Protein AF-A0A0B7JZW6-F1 (afdb_monomer_lite)

Foldseek 3Di:
DDDDLLRLLVVLLVVVVVPDDLVCSCVVSVNDSVSSVVVNVPPVPPPVPPPVPDAPDDPVVLVVLLVVQAVQVVVPPDHAALVNSLVVVCVVCVVVVHNDHHDPCNSVSSCVVQVQWDQDPVRGIDGDDPPDPDDPDDDPDDDDDDDDDDDDDDDPPDDDDDDPDPDDDDDDDDDDDDDDDDDDDDDDDDD

Organism: Bionectria ochroleuca (NCBI:txid29856)

Sequence (191 aa):
MVLSHEERIQTAVSNVQFGVSEDFASRRWNVPIAEIRAGLQDSTVRHRIPRKNRSRVPRQDESRFVGHILKEEETAKSPMTPMDLVDFVYCYLSLNGDTAPLEKDFVANFLHRNPEVELAEDGYLRVVTEASDEEEAGRQMECDSDDSEIPNSLVPFISQFPILVVEQESEDDGSDEADDLDVETEVIEPQ

pLDDT: mean 71.48, std 19.26, range [36.72, 94.81]

Radius of gyration: 32.84 Å; chains: 1; bounding box: 64×60×110 Å

Secondary structure (DSSP, 8-state):
-PPPHHHHHHHHHHHHHTT--HHHHHHHHT--HHHHHHHHH-SS-------TT--SS-HHHHHHHHHHHHHHHHT-S-PPPHHHHHHHHHHHHHHTT--PPPPTTHHHHHHHH-TTEEE-TTS-EEE----------------------------------------------------------------

Structure (mmCIF, N/CA/C/O backbone):
data_AF-A0A0B7JZW6-F1
#
_entry.id   AF-A0A0B7JZW6-F1
#
loop_
_atom_site.group_PDB
_atom_site.id
_atom_site.type_symbol
_atom_site.label_atom_id
_atom_site.label_alt_id
_atom_site.label_comp_id
_atom_site.label_asym_id
_atom_site.label_entity_id
_atom_site.label_seq_id
_atom_site.pdbx_PDB_ins_code
_atom_site.Cartn_x
_atom_site.Cartn_y
_atom_site.Cartn_z
_atom_site.occupancy
_atom_site.B_iso_or_equiv
_atom_site.auth_seq_id
_atom_site.auth_comp_id
_atom_site.auth_asym_id
_atom_site.auth_atom_id
_atom_site.pdbx_PDB_model_num
ATOM 1 N N . MET A 1 1 ? -28.790 -5.621 1.115 1.00 54.25 1 MET A N 1
ATOM 2 C CA . MET A 1 1 ? -27.389 -5.675 1.588 1.00 54.25 1 MET A CA 1
ATOM 3 C C . MET A 1 1 ? -27.409 -6.149 3.028 1.00 54.25 1 MET A C 1
ATOM 5 O O . MET A 1 1 ? -28.070 -5.512 3.837 1.00 54.25 1 MET A O 1
ATOM 9 N N . VAL A 1 2 ? -26.795 -7.292 3.331 1.00 75.81 2 VAL A N 1
ATOM 10 C CA . VAL A 1 2 ? -26.672 -7.784 4.713 1.00 75.81 2 VAL A CA 1
ATOM 11 C C . VAL A 1 2 ? -25.359 -7.232 5.252 1.00 75.81 2 VAL A C 1
ATOM 13 O O . VAL A 1 2 ? -24.314 -7.520 4.678 1.00 75.81 2 VAL A O 1
ATOM 16 N N . LEU A 1 3 ? -25.422 -6.400 6.294 1.00 78.69 3 LEU A N 1
ATOM 17 C CA . LEU A 1 3 ? -24.221 -5.910 6.972 1.00 78.69 3 LEU A CA 1
ATOM 18 C C . LEU A 1 3 ? -23.487 -7.085 7.623 1.00 78.69 3 LEU A C 1
ATOM 20 O O . LEU A 1 3 ? -24.118 -7.980 8.198 1.00 78.69 3 LEU A O 1
ATOM 24 N N . SER A 1 4 ? -22.160 -7.063 7.559 1.00 85.19 4 SER A N 1
ATOM 25 C CA . SER A 1 4 ? -21.320 -7.987 8.314 1.00 85.19 4 SER A CA 1
ATOM 26 C C . SER A 1 4 ? -21.538 -7.813 9.822 1.00 85.19 4 SER A C 1
ATOM 28 O O . SER A 1 4 ? -22.029 -6.786 10.295 1.00 85.19 4 SER A O 1
ATOM 30 N N . HIS A 1 5 ? -21.200 -8.841 10.599 1.00 83.44 5 HIS A N 1
ATOM 31 C CA . HIS A 1 5 ? -21.334 -8.802 12.058 1.00 83.44 5 HIS A CA 1
ATOM 32 C C . HIS A 1 5 ? -20.543 -7.637 12.679 1.00 83.44 5 HIS A C 1
ATOM 34 O O . HIS A 1 5 ? -21.076 -6.919 13.517 1.00 83.44 5 HIS A O 1
ATOM 40 N N . GLU A 1 6 ? -19.340 -7.379 12.167 1.00 82.19 6 GLU A N 1
ATOM 41 C CA . GLU A 1 6 ? -18.477 -6.268 12.575 1.00 82.19 6 GLU A CA 1
ATOM 42 C C . GLU A 1 6 ? -19.112 -4.893 12.295 1.00 82.19 6 GLU A C 1
ATOM 44 O O . GLU A 1 6 ? -19.203 -4.040 13.176 1.00 82.19 6 GLU A O 1
ATOM 49 N N . GLU A 1 7 ? -19.655 -4.687 11.090 1.00 84.75 7 GLU A N 1
ATOM 50 C CA . GLU A 1 7 ? -20.357 -3.441 10.743 1.00 84.75 7 GLU A CA 1
ATOM 51 C C . GLU A 1 7 ? -21.591 -3.213 11.626 1.00 84.75 7 GLU A C 1
ATOM 53 O O . GLU A 1 7 ? -21.924 -2.073 11.961 1.00 84.75 7 GLU A O 1
ATOM 58 N N . ARG A 1 8 ? -22.269 -4.291 12.034 1.00 88.69 8 ARG A N 1
ATOM 59 C CA . ARG A 1 8 ? -23.414 -4.224 12.951 1.00 88.69 8 ARG A CA 1
ATOM 60 C C . ARG A 1 8 ? -22.983 -3.794 14.350 1.00 88.69 8 ARG A C 1
ATOM 62 O O . ARG A 1 8 ? -23.675 -2.962 14.933 1.00 88.69 8 ARG A O 1
ATOM 69 N N . ILE A 1 9 ? -21.852 -4.292 14.856 1.00 87.12 9 ILE A N 1
ATOM 70 C CA . ILE A 1 9 ? -21.281 -3.873 16.147 1.00 87.12 9 ILE A CA 1
ATOM 71 C C . ILE A 1 9 ? -20.938 -2.382 16.104 1.00 87.12 9 ILE A C 1
ATOM 73 O O . ILE A 1 9 ? -21.414 -1.620 16.942 1.00 87.12 9 ILE A O 1
ATOM 77 N N . GLN A 1 10 ? -20.212 -1.928 15.081 1.00 85.81 10 GLN A N 1
ATOM 78 C CA . GLN A 1 10 ? -19.814 -0.520 14.951 1.00 85.81 10 GLN A CA 1
ATOM 79 C C . GLN A 1 10 ? -21.007 0.425 14.831 1.00 85.81 10 GLN A C 1
ATOM 81 O O . GLN A 1 10 ? -21.058 1.469 15.481 1.00 85.81 10 GLN A O 1
ATOM 86 N N . THR A 1 11 ? -21.999 0.046 14.024 1.00 89.12 11 THR A N 1
ATOM 87 C CA . THR A 1 11 ? -23.214 0.847 13.863 1.00 89.12 11 THR A CA 1
ATOM 88 C C . THR A 1 11 ? -24.022 0.876 15.165 1.00 89.12 11 THR A C 1
ATOM 90 O O . THR A 1 11 ? -24.587 1.911 15.520 1.00 89.12 11 THR A O 1
ATOM 93 N N . ALA A 1 12 ? -24.065 -0.228 15.918 1.00 90.50 12 ALA A N 1
ATOM 94 C CA . ALA A 1 12 ? -24.710 -0.275 17.227 1.00 90.50 12 ALA A CA 1
ATOM 95 C C . ALA A 1 12 ? -24.001 0.626 18.250 1.00 90.50 12 ALA A C 1
ATOM 97 O O . ALA A 1 12 ? -24.665 1.441 18.887 1.00 90.50 12 ALA A O 1
ATOM 98 N N . VAL A 1 13 ? -22.671 0.543 18.352 1.00 89.81 13 VAL A N 1
ATOM 99 C CA . VAL A 1 13 ? -21.847 1.385 19.237 1.00 89.81 13 VAL A CA 1
ATOM 100 C C . VAL A 1 13 ? -22.015 2.866 18.897 1.00 89.81 13 VAL A C 1
ATOM 102 O O . VAL A 1 13 ? -22.271 3.676 19.785 1.00 89.81 13 VAL A O 1
ATOM 105 N N . SER A 1 14 ? -21.960 3.217 17.611 1.00 88.56 14 SER A N 1
ATOM 106 C CA . SER A 1 14 ? -22.142 4.595 17.149 1.00 88.56 14 SER A CA 1
ATOM 107 C C . SER A 1 14 ? -23.519 5.153 17.527 1.00 88.56 14 SER A C 1
ATOM 109 O O . SER A 1 14 ? -23.610 6.262 18.044 1.00 88.56 14 SER A O 1
ATOM 111 N N . ASN A 1 15 ? -24.592 4.373 17.364 1.00 91.88 15 ASN A N 1
ATOM 112 C CA . ASN A 1 15 ? -25.927 4.798 17.794 1.00 91.88 15 ASN A CA 1
ATOM 113 C C . ASN A 1 15 ? -25.993 5.068 19.302 1.00 91.88 15 ASN A C 1
ATOM 115 O O . ASN A 1 15 ? -26.611 6.048 19.715 1.00 91.88 15 ASN A O 1
ATOM 119 N N . VAL A 1 16 ? -25.342 4.235 20.120 1.00 92.00 16 VAL A N 1
ATOM 120 C CA . VAL A 1 16 ? -25.299 4.451 21.573 1.00 92.00 16 VAL A CA 1
ATOM 121 C C . VAL A 1 16 ? -24.523 5.720 21.930 1.00 92.00 16 VAL A C 1
ATOM 123 O O . VAL A 1 16 ? -24.976 6.488 22.776 1.00 92.00 16 VAL A O 1
ATOM 126 N N . GLN A 1 17 ? -23.426 6.016 21.226 1.00 86.88 17 GLN A N 1
ATOM 127 C CA . GLN A 1 17 ? -22.703 7.288 21.374 1.00 86.88 17 GLN A CA 1
ATOM 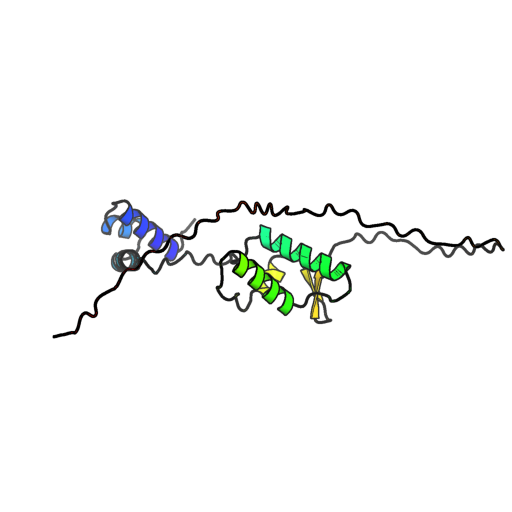128 C C . GLN A 1 17 ? -23.570 8.509 21.016 1.00 86.88 17 GLN A C 1
ATOM 130 O O . GLN A 1 17 ? -23.440 9.554 21.648 1.00 86.88 17 GLN A O 1
ATOM 135 N N . PHE A 1 18 ? -24.492 8.374 20.056 1.00 89.50 18 PHE A N 1
ATOM 136 C CA . PHE A 1 18 ? -25.470 9.410 19.695 1.00 89.50 18 PHE A CA 1
ATOM 137 C C . PHE A 1 18 ? -26.711 9.455 20.610 1.00 89.50 18 PHE A C 1
ATOM 139 O O . PHE A 1 18 ? -27.665 10.174 20.314 1.00 89.50 18 PHE A O 1
ATOM 146 N N . GLY A 1 19 ? -26.714 8.719 21.727 1.00 89.81 19 GLY A N 1
ATOM 147 C CA . GLY A 1 19 ? -27.768 8.781 22.746 1.00 89.81 19 GLY A CA 1
ATOM 148 C C . GLY A 1 19 ? -28.894 7.756 22.586 1.00 89.81 19 GLY A C 1
ATOM 149 O O . GLY A 1 19 ? -29.913 7.853 23.269 1.00 89.81 19 GLY A O 1
ATOM 150 N N . VAL A 1 20 ? -28.737 6.761 21.710 1.00 93.75 20 VAL A N 1
ATOM 151 C CA . VAL A 1 20 ? -29.654 5.613 21.634 1.00 93.75 20 VAL A CA 1
ATOM 152 C C . VAL A 1 20 ? -29.379 4.650 22.796 1.00 93.75 20 VAL A C 1
AT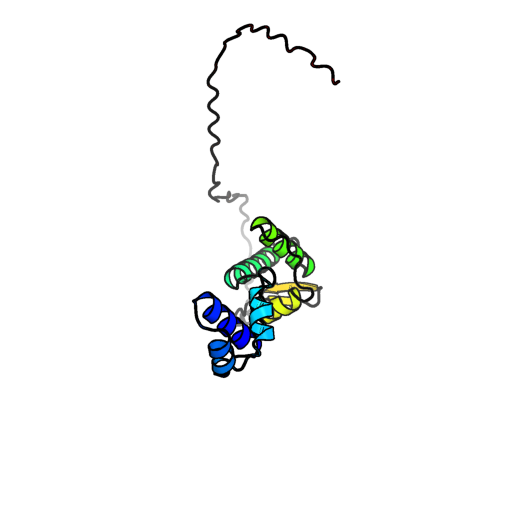OM 154 O O . VAL A 1 20 ? -28.235 4.451 23.192 1.00 93.75 20 VAL A O 1
ATOM 157 N N . SER A 1 21 ? -30.411 4.013 23.357 1.00 94.81 21 SER A N 1
ATOM 158 C CA . SER A 1 21 ? -30.206 3.041 24.439 1.00 94.81 21 SER A CA 1
ATOM 159 C C . SER A 1 21 ? -29.519 1.759 23.947 1.00 94.81 21 SER A C 1
ATOM 161 O O . SER A 1 21 ? -29.773 1.283 22.837 1.00 94.81 21 SER A O 1
ATOM 163 N N . GLU A 1 22 ? -28.684 1.158 24.800 1.00 93.44 22 GLU A N 1
ATOM 164 C CA . GLU A 1 22 ? -27.978 -0.099 24.500 1.00 93.44 22 GLU A CA 1
ATOM 165 C C . GLU A 1 22 ? -28.941 -1.238 24.128 1.00 93.44 22 GLU A C 1
ATOM 167 O O . GLU A 1 22 ? -28.680 -1.985 23.189 1.00 93.44 22 GLU A O 1
ATOM 172 N N . ASP A 1 23 ? -30.079 -1.349 24.823 1.00 94.56 23 ASP A N 1
ATOM 173 C CA . ASP A 1 23 ? -31.100 -2.373 24.555 1.00 94.56 23 ASP A CA 1
ATOM 174 C C . ASP A 1 23 ? -31.755 -2.174 23.179 1.00 94.56 23 ASP A C 1
ATOM 176 O O . ASP A 1 23 ? -31.950 -3.133 22.428 1.00 94.56 23 ASP A O 1
ATOM 180 N N . PHE A 1 24 ? -32.024 -0.923 22.788 1.00 94.62 24 PHE A N 1
ATOM 181 C CA . PHE A 1 24 ? -32.563 -0.635 21.462 1.00 94.62 24 PHE A CA 1
ATOM 182 C C . PHE A 1 24 ? -31.534 -0.925 20.366 1.00 94.62 24 PHE A C 1
ATOM 184 O O . PHE A 1 24 ? -31.864 -1.575 19.373 1.00 94.62 24 PHE A O 1
ATOM 191 N N . ALA A 1 25 ? -30.284 -0.494 20.549 1.00 92.44 25 ALA A N 1
ATOM 192 C CA . ALA A 1 25 ? -29.203 -0.765 19.605 1.00 92.44 25 ALA A CA 1
ATOM 193 C C . ALA A 1 25 ? -28.948 -2.276 19.459 1.00 92.44 25 ALA A C 1
ATOM 195 O O . ALA A 1 25 ? -28.833 -2.775 18.337 1.00 92.44 25 ALA A O 1
ATOM 196 N N . SER A 1 26 ? -28.961 -3.014 20.572 1.00 94.31 26 SER A N 1
ATOM 197 C CA . SER A 1 26 ? -28.810 -4.469 20.605 1.00 94.31 26 SER A CA 1
ATOM 198 C C . SER A 1 26 ? -29.884 -5.175 19.787 1.00 94.31 26 SER A C 1
ATOM 200 O O . SER A 1 26 ? -29.560 -5.993 18.930 1.00 94.31 26 SER A O 1
ATOM 202 N N . ARG A 1 27 ? -31.160 -4.814 19.964 1.00 94.44 27 ARG A N 1
ATOM 203 C CA . ARG A 1 27 ? -32.270 -5.415 19.206 1.00 94.44 27 ARG A CA 1
ATOM 204 C C . ARG A 1 27 ? -32.269 -4.999 17.742 1.00 94.44 27 ARG A C 1
ATOM 206 O O . ARG A 1 27 ? -32.521 -5.825 16.869 1.00 94.44 27 ARG A O 1
ATOM 213 N N . ARG A 1 28 ? -31.981 -3.725 17.461 1.00 93.81 28 ARG A N 1
ATOM 214 C CA . ARG A 1 28 ? -31.996 -3.166 16.103 1.00 93.81 28 ARG A CA 1
ATOM 215 C C . ARG A 1 28 ? -30.932 -3.801 15.216 1.00 93.81 28 ARG A C 1
ATOM 217 O O . ARG A 1 28 ? -31.210 -4.094 14.056 1.00 93.81 28 ARG A O 1
ATOM 224 N N . TRP A 1 29 ? -29.739 -4.008 15.767 1.00 91.44 29 TRP A N 1
ATOM 225 C CA . TRP A 1 29 ? -28.596 -4.555 15.043 1.00 91.44 29 TRP A CA 1
ATOM 226 C C . TRP A 1 29 ? -28.337 -6.025 15.362 1.00 91.44 29 TRP A C 1
ATOM 228 O O . TRP A 1 29 ? -27.442 -6.608 14.761 1.00 91.44 29 TRP A O 1
ATOM 238 N N . ASN A 1 30 ? -29.127 -6.646 16.246 1.00 93.12 30 ASN A N 1
ATOM 239 C CA . ASN A 1 30 ? -28.979 -8.024 16.728 1.00 93.12 30 ASN A CA 1
ATOM 240 C C . ASN A 1 30 ? -27.523 -8.323 17.158 1.00 93.12 30 ASN A C 1
ATOM 242 O O . ASN A 1 30 ? -26.865 -9.225 16.642 1.00 93.12 30 ASN A O 1
ATOM 246 N N . VAL A 1 31 ? -27.013 -7.470 18.048 1.00 90.50 31 VAL A N 1
ATOM 247 C CA . VAL A 1 31 ? -25.667 -7.531 18.641 1.00 90.50 31 VAL A CA 1
ATOM 248 C C . VAL A 1 31 ? -25.825 -7.627 20.162 1.00 90.50 31 VAL A C 1
ATOM 250 O O . VAL A 1 31 ? -26.592 -6.838 20.720 1.00 90.50 31 VAL A O 1
ATOM 253 N N . PRO A 1 32 ? -25.150 -8.552 20.863 1.00 92.62 32 PRO A N 1
ATOM 254 C CA . PRO A 1 32 ? -25.188 -8.626 22.321 1.00 92.62 32 PRO A CA 1
ATOM 255 C C . PRO A 1 32 ? -24.768 -7.313 22.996 1.00 92.62 32 PRO A C 1
ATOM 257 O O . PRO A 1 32 ? -23.784 -6.687 22.614 1.00 92.62 32 PRO A O 1
ATOM 260 N N . ILE A 1 33 ? -25.469 -6.926 24.066 1.00 91.69 33 ILE A N 1
ATOM 261 C CA . ILE A 1 33 ? -25.152 -5.711 24.845 1.00 91.69 33 ILE A CA 1
ATOM 262 C C . ILE A 1 33 ? -23.701 -5.732 25.357 1.00 91.69 33 ILE A C 1
ATOM 264 O O . ILE A 1 33 ? -23.051 -4.691 25.407 1.00 91.69 33 ILE A O 1
ATOM 268 N N . ALA A 1 34 ? -23.174 -6.912 25.699 1.00 88.38 34 ALA A N 1
ATOM 269 C CA . ALA A 1 34 ? -21.787 -7.074 26.131 1.00 88.38 34 ALA A CA 1
ATOM 270 C C . ALA A 1 34 ? -20.775 -6.627 25.060 1.00 88.38 34 ALA A C 1
ATOM 272 O O . ALA A 1 34 ? -19.807 -5.954 25.397 1.00 88.38 34 ALA A O 1
ATOM 273 N N . GLU A 1 35 ? -21.025 -6.931 23.782 1.00 86.44 35 GLU A N 1
ATOM 274 C CA . GLU A 1 35 ? -20.164 -6.523 22.660 1.00 86.44 35 GLU A CA 1
ATOM 275 C C . GLU A 1 35 ? -20.254 -5.016 22.399 1.00 86.44 35 GLU A C 1
ATOM 277 O O . GLU A 1 35 ? -19.244 -4.366 22.144 1.00 86.44 35 GLU A O 1
ATOM 282 N N . ILE A 1 36 ? -21.450 -4.434 22.538 1.00 88.44 36 ILE A N 1
ATOM 283 C CA . ILE A 1 36 ? -21.645 -2.981 22.430 1.00 88.44 36 ILE A CA 1
ATOM 284 C C . ILE A 1 36 ? -20.872 -2.260 23.543 1.00 88.44 36 ILE A C 1
ATOM 286 O O . ILE A 1 36 ? -20.190 -1.272 23.283 1.00 88.44 36 ILE A O 1
ATOM 290 N N . ARG A 1 37 ? -20.937 -2.764 24.781 1.00 89.19 37 ARG A N 1
ATOM 291 C CA . ARG A 1 37 ? -20.194 -2.201 25.919 1.00 89.19 37 ARG A CA 1
ATOM 292 C C . ARG A 1 37 ? -18.689 -2.362 25.774 1.00 89.19 37 ARG A C 1
ATOM 294 O O . ARG A 1 37 ? -17.973 -1.409 26.062 1.00 89.19 37 ARG A O 1
ATOM 301 N N . ALA A 1 38 ? -18.223 -3.518 25.303 1.00 83.81 38 ALA A N 1
ATOM 302 C CA . ALA A 1 38 ? -16.812 -3.730 24.992 1.00 83.81 38 ALA A CA 1
ATOM 303 C C . ALA A 1 38 ? -16.325 -2.694 23.964 1.00 83.81 38 ALA A C 1
ATOM 305 O O . ALA A 1 38 ? -15.343 -2.002 24.212 1.00 83.81 38 ALA A O 1
ATOM 306 N N . GLY A 1 39 ? -17.090 -2.471 22.889 1.00 79.69 39 GLY A N 1
ATOM 307 C CA . GLY A 1 39 ? -16.772 -1.458 21.877 1.00 79.69 39 GLY A CA 1
ATOM 308 C C . GLY A 1 39 ? -16.859 0.000 22.355 1.00 79.69 39 GLY A C 1
ATOM 309 O O . GLY A 1 39 ? -16.247 0.874 21.748 1.00 79.69 39 GLY A O 1
ATOM 310 N N . LEU A 1 40 ? -17.598 0.291 23.432 1.00 83.50 40 LEU A N 1
ATOM 311 C CA . LEU A 1 40 ? -17.616 1.617 24.070 1.00 83.50 40 LEU A CA 1
ATOM 312 C C . LEU A 1 40 ? -16.418 1.834 25.005 1.00 83.50 40 LEU A C 1
ATOM 314 O O . LEU A 1 40 ? -15.951 2.964 25.141 1.00 83.50 40 LEU A O 1
ATOM 318 N N . GLN A 1 41 ? -15.953 0.773 25.669 1.00 81.12 41 GLN A N 1
ATOM 319 C CA . GLN A 1 41 ? -14.827 0.812 26.607 1.00 81.12 41 GLN A CA 1
ATOM 320 C C . GLN A 1 41 ? -13.480 0.835 25.879 1.00 81.12 41 GLN A C 1
ATOM 322 O O . GLN A 1 41 ? -12.577 1.575 26.277 1.00 81.12 41 GLN A O 1
ATOM 327 N N . ASP A 1 42 ? -13.370 0.103 24.772 1.00 66.81 42 ASP A N 1
ATOM 328 C CA . ASP A 1 42 ? -12.191 0.096 23.915 1.00 66.81 42 ASP A CA 1
ATOM 329 C C . ASP A 1 42 ? -12.157 1.334 23.002 1.00 66.81 42 ASP A C 1
ATOM 331 O O . ASP A 1 42 ? -12.310 1.267 21.784 1.00 66.81 42 ASP A O 1
ATOM 335 N N . SER A 1 43 ? -11.892 2.506 23.585 1.00 52.81 43 SER A N 1
ATOM 336 C CA . SER A 1 43 ? -11.626 3.736 22.814 1.00 52.81 43 SER A CA 1
ATOM 337 C C . SER A 1 43 ? -10.375 3.632 21.919 1.00 52.81 43 SER A C 1
ATOM 339 O O . SER A 1 43 ? -10.215 4.401 20.966 1.00 52.81 43 SER A O 1
ATOM 341 N N . THR A 1 44 ? -9.505 2.656 22.194 1.00 50.38 44 THR A N 1
ATOM 342 C CA . THR A 1 44 ? -8.263 2.342 21.472 1.00 50.38 44 THR A CA 1
ATOM 343 C C . THR A 1 44 ? -8.424 1.242 20.430 1.00 50.38 44 THR A C 1
ATOM 345 O O . THR A 1 44 ? -7.713 1.261 19.423 1.00 50.38 44 THR A O 1
ATOM 348 N N . VAL A 1 45 ? -9.390 0.336 20.588 1.00 47.75 45 VAL A N 1
ATOM 349 C CA . VAL A 1 45 ? -9.757 -0.617 19.540 1.00 47.75 45 VAL A CA 1
ATOM 350 C C . VAL A 1 45 ? -10.919 -0.011 18.775 1.00 47.75 45 VAL A C 1
ATOM 352 O O . VAL A 1 45 ? -12.054 -0.478 18.788 1.00 47.75 45 VAL A O 1
ATOM 355 N N . ARG A 1 46 ? -10.597 1.014 17.973 1.00 51.88 46 ARG A N 1
ATOM 356 C CA . ARG A 1 46 ? -11.244 1.078 16.666 1.00 51.88 46 ARG A CA 1
ATOM 357 C C . ARG A 1 46 ? -10.950 -0.286 16.057 1.00 51.88 46 ARG A C 1
ATOM 359 O O . ARG A 1 46 ? -9.875 -0.475 15.487 1.00 51.88 46 ARG A O 1
ATOM 366 N N . HIS A 1 47 ? -11.886 -1.227 16.160 1.00 49.19 47 HIS A N 1
ATOM 367 C CA . HIS A 1 47 ? -12.050 -2.252 15.152 1.00 49.19 47 HIS A CA 1
ATOM 368 C C . HIS A 1 47 ? -12.358 -1.451 13.895 1.00 49.19 47 HIS A C 1
ATOM 370 O O . HIS A 1 47 ? -13.491 -1.185 13.524 1.00 49.19 47 HIS A O 1
ATOM 376 N N . ARG A 1 48 ? -11.300 -0.878 13.316 1.00 48.00 48 ARG A N 1
ATOM 377 C CA . ARG A 1 48 ? -11.260 -0.312 11.989 1.00 48.00 48 ARG A CA 1
ATOM 378 C C . ARG A 1 48 ? -11.888 -1.446 11.220 1.00 48.00 48 ARG A C 1
ATOM 380 O O . ARG A 1 48 ? -11.317 -2.538 11.274 1.00 48.00 48 ARG A O 1
ATOM 387 N N . ILE A 1 49 ? -13.065 -1.217 10.617 1.00 46.84 49 ILE A N 1
ATOM 388 C CA . ILE A 1 49 ? -13.607 -2.075 9.558 1.00 46.84 49 ILE A CA 1
ATOM 389 C C . ILE A 1 49 ? -12.369 -2.658 8.910 1.00 46.84 49 ILE A C 1
ATOM 391 O O . ILE A 1 49 ? -11.569 -1.835 8.432 1.00 46.84 49 ILE A O 1
ATOM 395 N N . PRO A 1 50 ? -12.083 -3.970 9.029 1.00 44.78 50 PRO A N 1
ATOM 396 C CA . PRO A 1 50 ? -10.971 -4.512 8.298 1.00 44.78 50 PRO A CA 1
ATOM 397 C C . PRO A 1 50 ? -11.380 -4.166 6.886 1.00 44.78 50 PRO A C 1
ATOM 399 O O . PRO A 1 50 ? -12.360 -4.700 6.363 1.00 44.78 50 PRO A O 1
ATOM 402 N N . ARG A 1 51 ? -10.738 -3.130 6.337 1.00 44.22 51 ARG A N 1
ATOM 403 C CA . ARG A 1 51 ? -10.920 -2.679 4.976 1.00 44.22 51 ARG A CA 1
ATOM 404 C C . ARG A 1 51 ? -10.228 -3.786 4.218 1.00 44.22 51 ARG A C 1
ATOM 406 O O . ARG A 1 51 ? -9.111 -3.602 3.756 1.00 44.22 51 ARG A O 1
ATOM 413 N N . LYS A 1 52 ? -10.845 -4.972 4.226 1.00 41.44 52 LYS A N 1
ATOM 414 C CA . LYS A 1 52 ? -10.449 -6.125 3.458 1.00 41.44 52 LYS A CA 1
ATOM 415 C C . LYS A 1 52 ? -10.390 -5.529 2.066 1.00 41.44 52 LYS A C 1
ATOM 417 O O . LYS A 1 52 ? -11.414 -5.105 1.533 1.00 41.44 52 LYS A O 1
ATOM 422 N N . ASN A 1 53 ? -9.167 -5.344 1.583 1.00 47.16 53 ASN A N 1
ATOM 423 C CA . ASN A 1 53 ? -8.839 -4.850 0.2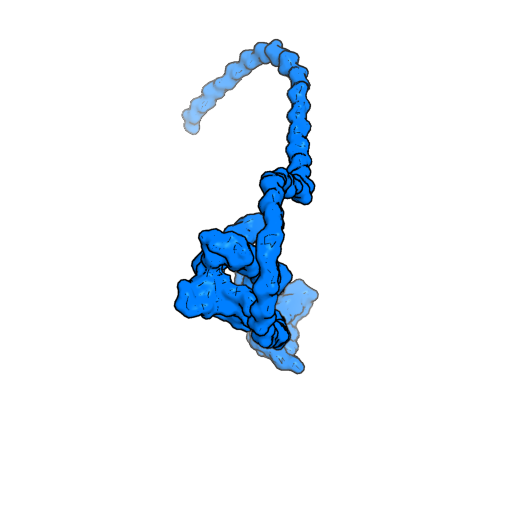54 1.00 47.16 53 ASN A CA 1
ATOM 424 C C . ASN A 1 53 ? -8.739 -3.321 0.064 1.00 47.16 53 ASN A C 1
ATOM 426 O O . ASN A 1 53 ? -8.796 -2.872 -1.078 1.00 47.16 53 ASN A O 1
ATOM 430 N N . ARG A 1 54 ? -8.543 -2.492 1.103 1.00 53.88 54 ARG A N 1
ATOM 431 C CA . ARG A 1 54 ? -7.932 -1.165 0.865 1.00 53.88 54 ARG A CA 1
ATOM 432 C C . ARG A 1 54 ? -6.465 -1.240 1.246 1.00 53.88 54 ARG A C 1
ATOM 434 O O . ARG A 1 54 ? -6.147 -1.155 2.427 1.00 53.88 54 ARG A O 1
ATOM 441 N N . SER A 1 55 ? -5.622 -1.401 0.226 1.00 63.34 55 SER A N 1
ATOM 442 C CA . SER A 1 55 ? -4.188 -1.119 0.305 1.00 63.34 55 SER A CA 1
ATOM 443 C C . SER A 1 55 ? -3.965 0.138 1.144 1.00 63.34 55 SER A C 1
ATOM 445 O O . SER A 1 55 ? -4.709 1.117 1.012 1.00 63.34 55 SER A O 1
ATOM 447 N N . ARG A 1 56 ? -2.969 0.101 2.034 1.00 71.62 56 ARG A N 1
ATOM 448 C CA . ARG A 1 56 ? -2.538 1.276 2.805 1.00 71.62 56 ARG A CA 1
ATOM 449 C C . ARG A 1 56 ? -2.161 2.436 1.879 1.00 71.62 56 ARG A C 1
ATOM 451 O O . ARG A 1 56 ? -2.346 3.591 2.248 1.00 71.62 56 ARG A O 1
ATOM 458 N N . VAL A 1 57 ? -1.713 2.103 0.671 1.00 75.50 57 VAL A N 1
ATOM 459 C CA . VAL A 1 57 ? -1.425 3.041 -0.407 1.00 75.50 57 VAL A CA 1
ATOM 460 C C . VAL A 1 57 ? -2.718 3.359 -1.181 1.00 75.50 57 VAL A C 1
ATOM 462 O O . VAL A 1 57 ? -3.386 2.444 -1.673 1.00 75.50 57 VAL A O 1
ATOM 465 N N . PRO A 1 58 ? -3.105 4.640 -1.315 1.00 76.06 58 PRO A N 1
ATOM 466 C CA . PRO A 1 58 ? -4.188 5.056 -2.203 1.00 76.06 58 PRO A CA 1
ATOM 467 C C . PRO A 1 58 ? -3.884 4.707 -3.666 1.00 76.06 58 PRO A C 1
ATOM 469 O O . PRO A 1 58 ? -2.755 4.856 -4.118 1.00 76.06 58 PRO A O 1
ATOM 472 N N . ARG A 1 59 ? -4.907 4.359 -4.459 1.00 76.94 59 ARG A N 1
ATOM 473 C CA . ARG A 1 59 ? -4.735 4.073 -5.901 1.00 76.94 59 ARG A CA 1
ATOM 474 C C . ARG A 1 59 ? -4.028 5.191 -6.679 1.00 76.94 59 ARG A C 1
ATOM 476 O O . ARG A 1 59 ? -3.299 4.904 -7.614 1.00 76.94 59 ARG A O 1
ATOM 483 N N . GLN A 1 60 ? -4.243 6.450 -6.297 1.00 77.19 60 GLN A N 1
ATOM 484 C CA . GLN A 1 60 ? -3.589 7.597 -6.939 1.00 77.19 60 GLN A CA 1
ATOM 485 C C . GLN A 1 60 ? -2.068 7.588 -6.743 1.00 77.19 60 GLN A C 1
ATOM 487 O O . GLN A 1 60 ? -1.335 7.986 -7.643 1.00 77.19 60 GLN A O 1
ATOM 492 N N . ASP A 1 61 ? -1.602 7.119 -5.586 1.00 84.75 61 ASP A N 1
ATOM 493 C CA . ASP A 1 61 ? -0.175 7.000 -5.302 1.00 84.75 61 ASP A CA 1
ATOM 494 C C . ASP A 1 61 ? 0.406 5.732 -5.936 1.00 84.75 61 ASP A C 1
ATOM 496 O O . ASP A 1 61 ? 1.530 5.769 -6.425 1.00 84.75 61 ASP A O 1
ATOM 500 N N . GLU A 1 62 ? -0.381 4.654 -6.057 1.00 87.44 62 GLU A N 1
ATOM 501 C CA . GLU A 1 62 ? 0.031 3.460 -6.814 1.00 87.44 62 GLU A CA 1
ATOM 502 C C . GLU A 1 62 ? 0.363 3.804 -8.277 1.00 87.44 62 GLU A C 1
ATOM 504 O O . GLU A 1 62 ? 1.418 3.405 -8.760 1.00 87.44 62 GLU A O 1
ATOM 509 N N . SER A 1 63 ? -0.433 4.646 -8.950 1.00 86.69 63 SER A N 1
ATOM 510 C CA . SER A 1 63 ? -0.119 5.105 -10.316 1.00 86.69 63 SER A CA 1
ATOM 511 C C . SER A 1 63 ? 1.201 5.883 -10.410 1.00 86.69 63 SER A C 1
ATOM 513 O O . SER A 1 63 ? 1.890 5.817 -11.427 1.00 86.69 63 SER A O 1
ATOM 515 N N . ARG A 1 64 ? 1.593 6.609 -9.352 1.00 88.69 64 ARG A N 1
ATOM 516 C CA . ARG A 1 64 ? 2.901 7.286 -9.301 1.00 88.69 64 ARG A CA 1
ATOM 517 C C . ARG A 1 64 ? 4.040 6.279 -9.203 1.00 88.69 64 ARG A C 1
ATOM 519 O O . ARG A 1 64 ? 5.093 6.508 -9.787 1.00 88.69 64 ARG A O 1
ATOM 526 N N . PHE A 1 65 ? 3.825 5.176 -8.491 1.00 90.31 65 PHE A N 1
ATOM 527 C CA . PHE A 1 65 ? 4.811 4.105 -8.372 1.00 90.31 65 PHE A CA 1
ATOM 528 C C . PHE A 1 65 ? 4.991 3.378 -9.704 1.00 90.31 65 PHE A C 1
ATOM 530 O O . PHE A 1 65 ? 6.124 3.170 -10.118 1.00 90.31 65 PHE A O 1
ATOM 537 N N . VAL A 1 66 ? 3.901 3.102 -10.427 1.00 90.50 66 VAL A N 1
ATOM 538 C CA . VAL A 1 66 ? 3.965 2.556 -11.796 1.00 90.50 66 VAL A CA 1
ATOM 539 C C . VAL A 1 66 ? 4.751 3.486 -12.726 1.00 90.50 66 VAL A C 1
ATOM 541 O O . VAL A 1 66 ? 5.663 3.042 -13.418 1.00 90.50 66 VAL A O 1
ATOM 544 N N . GLY A 1 67 ? 4.471 4.794 -12.695 1.00 88.81 67 GLY A N 1
ATOM 545 C CA . GLY A 1 67 ? 5.220 5.773 -13.491 1.00 88.81 67 GLY A CA 1
ATOM 546 C C . GLY A 1 67 ? 6.709 5.847 -13.127 1.00 88.81 67 GLY A C 1
ATOM 547 O O . GLY A 1 67 ? 7.547 6.072 -13.998 1.00 88.81 67 GLY A O 1
ATOM 548 N N . HIS A 1 68 ? 7.054 5.624 -11.857 1.00 88.25 68 HIS A N 1
ATOM 549 C CA . HIS A 1 68 ? 8.447 5.531 -11.427 1.00 88.25 68 HIS A CA 1
ATOM 550 C C . HIS A 1 68 ? 9.131 4.271 -11.974 1.00 88.25 68 HIS A C 1
ATOM 552 O O . HIS A 1 68 ? 10.262 4.361 -12.441 1.00 88.25 68 HIS A O 1
ATOM 558 N N . ILE A 1 69 ? 8.453 3.117 -11.955 1.00 89.25 69 ILE A N 1
ATOM 559 C CA . ILE A 1 69 ? 8.971 1.865 -12.531 1.00 89.25 69 ILE A CA 1
ATOM 560 C C . ILE A 1 69 ? 9.257 2.056 -14.026 1.00 89.25 69 ILE A C 1
ATOM 562 O O . ILE A 1 69 ? 10.363 1.761 -14.468 1.00 89.25 69 ILE A O 1
ATOM 566 N N . LEU A 1 70 ? 8.312 2.640 -14.773 1.00 89.62 70 LEU A N 1
ATOM 567 C CA . LEU A 1 70 ? 8.476 2.926 -16.203 1.00 89.62 70 LEU A CA 1
ATOM 568 C C . LEU A 1 70 ? 9.698 3.816 -16.483 1.00 89.62 70 LEU A C 1
ATOM 570 O O . LEU A 1 70 ? 10.461 3.570 -17.412 1.00 89.62 70 LEU A O 1
ATOM 574 N N . LYS A 1 71 ? 9.903 4.853 -15.664 1.00 87.56 71 LYS A N 1
ATOM 575 C CA . LYS A 1 71 ? 11.028 5.780 -15.825 1.00 87.56 71 LYS A CA 1
ATOM 576 C C . LYS A 1 71 ? 12.380 5.111 -15.558 1.00 87.56 71 LYS A C 1
ATOM 578 O O . LYS A 1 71 ? 13.347 5.391 -16.266 1.00 87.56 71 LYS A O 1
ATOM 583 N N . GLU A 1 72 ? 12.466 4.265 -14.533 1.00 85.94 72 GLU A N 1
ATOM 584 C CA . GLU A 1 72 ? 13.687 3.505 -14.225 1.00 85.94 72 GLU A CA 1
ATOM 585 C C . GLU A 1 72 ? 13.997 2.475 -15.320 1.00 85.94 72 GLU A C 1
ATOM 587 O O . GLU A 1 72 ? 15.159 2.305 -15.693 1.00 85.94 72 GLU A O 1
ATOM 592 N N . GLU A 1 73 ? 12.961 1.855 -15.894 1.00 83.31 73 GLU A N 1
ATOM 593 C CA . GLU A 1 73 ? 13.079 0.973 -17.058 1.00 83.31 73 GLU A CA 1
ATOM 594 C C . GLU A 1 73 ? 13.629 1.725 -18.286 1.00 83.31 73 GLU A C 1
ATOM 596 O O . GLU A 1 73 ? 14.636 1.308 -18.859 1.00 83.31 73 GLU A O 1
ATOM 601 N N . GLU A 1 74 ? 13.050 2.879 -18.639 1.00 82.75 74 GLU A N 1
ATOM 602 C CA . GLU A 1 74 ? 13.485 3.702 -19.782 1.00 82.75 74 GLU A CA 1
ATOM 603 C C . GLU A 1 74 ? 14.914 4.251 -19.611 1.00 82.75 74 GLU A C 1
ATOM 605 O O . GLU A 1 74 ? 15.683 4.352 -20.568 1.00 82.75 74 GLU A O 1
ATOM 610 N N . THR A 1 75 ? 15.307 4.581 -18.377 1.00 77.94 75 THR A N 1
ATOM 611 C CA . THR A 1 75 ? 16.626 5.169 -18.084 1.00 77.94 75 THR A CA 1
ATOM 612 C C . THR A 1 75 ? 17.758 4.122 -18.104 1.00 77.94 75 THR A C 1
ATOM 614 O O . THR A 1 75 ? 18.935 4.492 -18.061 1.00 77.94 75 THR A O 1
ATOM 617 N N . ALA A 1 76 ? 17.430 2.825 -18.204 1.00 62.03 76 ALA A N 1
ATOM 618 C CA . ALA A 1 76 ? 18.311 1.677 -18.474 1.00 62.03 76 ALA A CA 1
ATOM 619 C C . ALA A 1 76 ? 19.539 1.472 -17.553 1.00 62.03 76 ALA A C 1
ATOM 621 O O . ALA A 1 76 ? 20.314 0.538 -17.761 1.00 62.03 76 ALA A O 1
ATOM 622 N N . LYS A 1 77 ? 19.756 2.307 -16.527 1.00 63.94 77 LYS A N 1
ATOM 623 C CA . LYS A 1 77 ? 20.924 2.203 -15.632 1.00 63.94 77 LYS A CA 1
ATOM 624 C C . LYS A 1 77 ? 20.770 1.125 -14.562 1.00 63.94 77 LYS A C 1
ATOM 626 O O . LYS A 1 77 ? 21.780 0.543 -14.174 1.00 63.94 77 LYS A O 1
ATOM 631 N N . SER A 1 78 ? 19.551 0.867 -14.092 1.00 73.31 78 SER A N 1
ATOM 632 C CA . SER A 1 78 ? 19.241 -0.245 -13.190 1.00 73.31 78 SER A CA 1
ATOM 633 C C . SER A 1 78 ? 17.724 -0.454 -13.132 1.00 73.31 78 SER A C 1
ATOM 635 O O . SER A 1 78 ? 17.042 0.379 -12.538 1.00 73.31 78 SER A O 1
ATOM 637 N N . PRO A 1 79 ? 17.173 -1.527 -13.722 1.00 81.56 79 PRO A N 1
ATOM 638 C CA . PRO A 1 79 ? 15.747 -1.808 -13.606 1.00 81.56 79 PRO A CA 1
ATOM 639 C C . PRO A 1 79 ? 15.363 -2.078 -12.142 1.00 81.56 79 PRO A C 1
ATOM 641 O O . PRO A 1 79 ? 16.162 -2.596 -11.357 1.00 81.56 79 PRO A O 1
ATOM 644 N N . MET A 1 80 ? 14.147 -1.685 -11.759 1.00 88.00 80 MET A N 1
ATOM 645 C CA . MET A 1 80 ? 13.693 -1.722 -10.366 1.00 88.00 80 MET A CA 1
ATOM 646 C C . MET A 1 80 ? 13.379 -3.159 -9.933 1.00 88.00 80 MET A C 1
ATOM 648 O O . MET A 1 80 ? 12.604 -3.858 -10.587 1.00 88.00 80 MET A O 1
ATOM 652 N N . THR A 1 81 ? 13.942 -3.612 -8.812 1.00 91.69 81 THR A N 1
ATOM 653 C CA . THR A 1 81 ? 13.580 -4.910 -8.225 1.00 91.69 81 THR A CA 1
ATOM 654 C C . THR A 1 81 ? 12.334 -4.795 -7.333 1.00 91.69 81 THR A C 1
ATOM 656 O O . THR A 1 81 ? 11.990 -3.705 -6.864 1.00 91.69 81 THR A O 1
ATOM 659 N N . PRO A 1 82 ? 11.661 -5.915 -7.005 1.00 91.31 82 PRO A N 1
ATOM 660 C CA . PRO A 1 82 ? 10.587 -5.925 -6.012 1.00 91.31 82 PRO A CA 1
ATOM 661 C C . PRO A 1 82 ? 10.977 -5.353 -4.645 1.00 91.31 82 PRO A C 1
ATOM 663 O O . PRO A 1 82 ? 10.137 -4.755 -3.977 1.00 91.31 82 PRO A O 1
ATOM 666 N N . MET A 1 83 ? 12.231 -5.539 -4.223 1.00 90.19 83 MET A N 1
ATOM 667 C CA . MET A 1 83 ? 12.725 -4.996 -2.956 1.00 90.19 83 MET A CA 1
ATOM 668 C C . MET A 1 83 ? 12.914 -3.483 -3.035 1.00 90.19 83 MET A C 1
ATOM 670 O O . MET A 1 83 ? 12.474 -2.781 -2.130 1.00 90.19 83 MET A O 1
ATOM 674 N N . ASP A 1 84 ? 13.451 -2.978 -4.147 1.00 90.62 84 ASP A N 1
ATOM 675 C CA . ASP A 1 84 ? 13.587 -1.534 -4.368 1.00 90.62 84 ASP A CA 1
ATOM 676 C C . ASP A 1 84 ? 12.221 -0.839 -4.367 1.00 90.62 84 ASP A C 1
ATOM 678 O O . ASP A 1 84 ? 12.078 0.250 -3.816 1.00 90.62 84 ASP A O 1
ATOM 682 N N . LEU A 1 85 ? 11.189 -1.487 -4.923 1.00 91.12 85 LEU A N 1
ATOM 683 C CA . LEU A 1 85 ? 9.817 -0.990 -4.846 1.00 91.12 85 LEU A CA 1
ATOM 684 C C . LEU A 1 85 ? 9.329 -0.910 -3.392 1.00 91.12 85 LEU A C 1
ATOM 686 O O . LEU A 1 85 ? 8.726 0.086 -3.001 1.00 91.12 85 LEU A O 1
ATOM 690 N N . VAL A 1 86 ? 9.571 -1.944 -2.582 1.00 91.50 86 VAL A N 1
ATOM 691 C CA . VAL A 1 86 ? 9.189 -1.948 -1.159 1.00 91.50 86 VAL A CA 1
ATOM 692 C C . VAL A 1 86 ? 9.881 -0.808 -0.413 1.00 91.50 86 VAL A C 1
ATOM 694 O O . VAL A 1 86 ? 9.210 -0.061 0.300 1.00 91.50 86 VAL A O 1
ATOM 697 N N . ASP A 1 87 ? 11.184 -0.635 -0.616 1.00 90.88 87 ASP A N 1
ATOM 698 C CA . ASP A 1 87 ? 11.969 0.416 0.032 1.00 90.88 87 ASP A CA 1
ATOM 699 C C . ASP A 1 87 ? 11.522 1.809 -0.419 1.00 90.88 87 ASP A C 1
ATOM 701 O O . ASP A 1 87 ? 11.310 2.700 0.407 1.00 90.88 87 ASP A O 1
ATOM 705 N N . PHE A 1 88 ? 11.281 1.990 -1.717 1.00 90.12 88 PHE A N 1
ATOM 706 C CA . PHE A 1 88 ? 10.764 3.233 -2.276 1.00 90.12 88 PHE A CA 1
ATOM 707 C C . PHE A 1 88 ? 9.401 3.605 -1.678 1.00 90.12 88 PHE A C 1
ATOM 709 O O . PHE A 1 88 ? 9.203 4.732 -1.215 1.00 90.12 88 PHE A O 1
ATOM 716 N N . VAL A 1 89 ? 8.470 2.649 -1.617 1.00 90.81 89 VAL A N 1
ATOM 717 C CA . VAL A 1 89 ? 7.137 2.865 -1.040 1.00 90.81 89 VAL A CA 1
ATOM 718 C C . VAL A 1 89 ? 7.228 3.138 0.459 1.00 90.81 89 VAL A C 1
ATOM 720 O O . VAL A 1 89 ? 6.522 4.007 0.972 1.00 90.81 89 VAL A O 1
ATOM 723 N N . TYR A 1 90 ? 8.108 2.441 1.176 1.00 89.75 90 TYR A N 1
ATOM 724 C CA . TYR A 1 90 ? 8.336 2.683 2.597 1.00 89.75 90 TYR A CA 1
ATOM 725 C C . TYR A 1 90 ? 8.874 4.096 2.855 1.00 89.75 90 TYR A C 1
ATOM 727 O O . TYR A 1 90 ? 8.355 4.802 3.724 1.00 89.75 90 TYR A O 1
ATOM 735 N N . CYS A 1 91 ? 9.859 4.542 2.073 1.00 89.75 91 CYS A N 1
ATOM 736 C CA . CYS A 1 91 ? 10.389 5.901 2.134 1.00 89.75 91 CYS A CA 1
ATOM 737 C C . CYS A 1 91 ? 9.301 6.940 1.835 1.00 89.75 91 CYS A C 1
ATOM 739 O O . CYS A 1 91 ? 9.145 7.903 2.586 1.00 89.75 91 CYS A O 1
ATOM 741 N N . TYR A 1 92 ? 8.496 6.718 0.793 1.00 89.50 92 TYR A N 1
ATOM 742 C CA . TYR A 1 92 ? 7.383 7.596 0.432 1.00 89.50 92 TYR A CA 1
ATOM 743 C C . TYR A 1 92 ? 6.351 7.736 1.561 1.00 89.50 92 TYR A C 1
ATOM 745 O O . TYR A 1 92 ? 5.903 8.839 1.875 1.00 89.50 92 TYR A O 1
ATOM 753 N N . LEU A 1 93 ? 5.975 6.629 2.202 1.00 85.88 93 LEU A N 1
ATOM 754 C CA . LEU A 1 93 ? 5.020 6.642 3.312 1.00 85.88 93 LEU A CA 1
ATOM 755 C C . LEU A 1 93 ? 5.612 7.296 4.564 1.00 85.88 93 LEU A C 1
ATOM 757 O O . LEU A 1 93 ? 4.935 8.094 5.213 1.00 85.88 93 LEU A O 1
ATOM 761 N N . SER A 1 94 ? 6.893 7.043 4.840 1.00 85.44 94 SER A N 1
ATOM 762 C CA . SER A 1 94 ? 7.613 7.645 5.964 1.00 85.44 94 SER A CA 1
ATOM 763 C C . SER A 1 94 ? 7.683 9.170 5.846 1.00 85.44 94 SER A C 1
ATOM 765 O O . SER A 1 94 ? 7.450 9.868 6.831 1.00 85.44 94 SER A O 1
ATOM 767 N N . LEU A 1 95 ? 7.918 9.701 4.638 1.00 85.50 95 LEU A N 1
ATOM 768 C CA . LEU A 1 95 ? 7.887 11.145 4.359 1.00 85.50 95 LEU A CA 1
ATOM 769 C C . LEU A 1 95 ? 6.510 11.772 4.624 1.00 85.50 95 LEU A C 1
ATOM 771 O O . LEU A 1 95 ? 6.424 12.927 5.030 1.00 85.50 95 LEU A O 1
ATOM 775 N N . ASN A 1 96 ? 5.438 10.999 4.449 1.00 81.56 96 ASN A N 1
ATOM 776 C CA . ASN A 1 96 ? 4.066 11.418 4.732 1.00 81.56 96 ASN A CA 1
ATOM 777 C C . ASN A 1 96 ? 3.635 11.157 6.191 1.00 81.56 96 ASN A C 1
ATOM 779 O O . ASN A 1 96 ? 2.458 11.306 6.523 1.00 81.56 96 ASN A O 1
ATOM 783 N N . GLY A 1 97 ? 4.571 10.776 7.068 1.00 80.88 97 GLY A N 1
ATOM 784 C CA . GLY A 1 97 ? 4.329 10.553 8.495 1.00 80.88 97 GLY A CA 1
ATOM 785 C C . GLY A 1 97 ? 3.813 9.158 8.857 1.00 80.88 97 GLY A C 1
ATOM 786 O O . GLY A 1 97 ? 3.419 8.944 10.003 1.00 80.88 97 GLY A O 1
ATOM 787 N N . ASP A 1 98 ? 3.812 8.203 7.922 1.00 82.12 98 ASP A N 1
ATOM 788 C CA . ASP A 1 98 ? 3.424 6.814 8.175 1.00 82.12 98 ASP A CA 1
ATOM 789 C C . ASP A 1 98 ? 4.650 5.890 8.212 1.00 82.12 98 ASP A C 1
ATOM 791 O O . ASP A 1 98 ? 5.166 5.455 7.184 1.00 82.12 98 ASP A O 1
ATOM 795 N N . THR A 1 99 ? 5.092 5.561 9.425 1.00 83.31 99 THR A N 1
ATOM 796 C CA . THR A 1 99 ? 6.257 4.703 9.688 1.00 83.31 99 THR A CA 1
ATOM 797 C C . THR A 1 99 ? 5.893 3.239 9.928 1.00 83.31 99 THR A C 1
ATOM 799 O O . THR A 1 99 ? 6.747 2.437 10.313 1.00 83.31 99 THR A O 1
ATOM 802 N N . ALA A 1 100 ? 4.628 2.852 9.727 1.00 78.69 100 ALA A N 1
ATOM 803 C CA . ALA A 1 100 ? 4.241 1.459 9.893 1.00 78.69 100 ALA A CA 1
ATOM 804 C C . ALA A 1 100 ? 4.918 0.575 8.823 1.00 78.69 100 ALA A C 1
ATOM 806 O O . ALA A 1 100 ? 5.049 0.994 7.662 1.00 78.69 100 ALA A O 1
ATOM 807 N N . PRO A 1 101 ? 5.326 -0.659 9.178 1.00 80.25 101 PRO A N 1
ATOM 808 C CA . PRO A 1 101 ? 5.910 -1.587 8.219 1.00 80.25 101 PRO A CA 1
ATOM 809 C C . PRO A 1 101 ? 4.906 -1.928 7.110 1.00 80.25 101 PRO A C 1
ATOM 811 O O . PRO A 1 101 ? 3.692 -1.971 7.333 1.00 80.25 101 PRO A O 1
ATOM 814 N N . LEU A 1 102 ? 5.417 -2.166 5.900 1.00 83.81 102 LEU A N 1
ATOM 815 C CA . LEU A 1 102 ? 4.603 -2.634 4.778 1.00 83.81 102 LEU A CA 1
ATOM 816 C C . LEU A 1 102 ? 4.087 -4.059 5.020 1.00 83.81 102 LEU A C 1
ATOM 818 O O . LEU A 1 102 ? 4.664 -4.839 5.779 1.00 83.81 102 LEU A O 1
ATOM 822 N N . GLU A 1 103 ? 2.971 -4.394 4.373 1.00 83.50 103 GLU A N 1
ATOM 823 C CA . GLU A 1 103 ? 2.407 -5.741 4.433 1.00 83.50 103 GLU A CA 1
ATOM 824 C C . GLU A 1 103 ? 3.361 -6.751 3.783 1.00 83.50 103 GLU A C 1
ATOM 826 O O . GLU A 1 103 ? 3.966 -6.468 2.751 1.00 83.50 103 GLU A O 1
ATOM 831 N N . LYS A 1 104 ? 3.456 -7.958 4.353 1.00 83.00 104 LYS A N 1
ATOM 832 C CA . LYS A 1 104 ? 4.326 -9.030 3.839 1.00 83.00 104 LYS A CA 1
ATOM 833 C C . LYS A 1 104 ? 4.050 -9.359 2.367 1.00 83.00 104 LYS A C 1
ATOM 835 O O . LYS A 1 104 ? 4.980 -9.587 1.604 1.00 83.00 104 LYS A O 1
ATOM 840 N N . ASP A 1 105 ? 2.778 -9.332 1.979 1.00 85.94 105 ASP A N 1
ATOM 841 C CA . ASP A 1 105 ? 2.327 -9.648 0.622 1.00 85.94 105 ASP A CA 1
ATOM 842 C C . ASP A 1 105 ? 2.089 -8.378 -0.212 1.00 85.94 105 ASP A C 1
ATOM 844 O O . ASP A 1 105 ? 1.349 -8.403 -1.196 1.00 85.94 105 ASP A O 1
ATOM 848 N N . PHE A 1 106 ? 2.691 -7.244 0.179 1.00 87.94 106 PHE A N 1
ATOM 849 C CA . PHE A 1 106 ? 2.498 -5.959 -0.492 1.00 87.94 106 PHE A CA 1
ATOM 850 C C . PHE A 1 106 ? 2.773 -6.052 -1.992 1.00 87.94 106 PHE A C 1
ATOM 852 O O . PHE A 1 106 ? 1.916 -5.650 -2.772 1.00 87.94 106 PHE A O 1
ATOM 859 N N . VAL A 1 107 ? 3.917 -6.621 -2.389 1.00 89.50 107 VAL A N 1
ATOM 860 C CA . VAL A 1 107 ? 4.313 -6.740 -3.802 1.00 89.50 107 VAL A CA 1
ATOM 861 C C . VAL A 1 107 ? 3.306 -7.583 -4.580 1.00 89.50 107 VAL A C 1
ATOM 863 O O . VAL A 1 107 ? 2.803 -7.140 -5.607 1.00 89.50 107 VAL A O 1
ATOM 866 N N . ALA A 1 108 ? 2.943 -8.763 -4.070 1.00 88.50 108 ALA A N 1
ATOM 867 C CA . ALA A 1 108 ? 1.969 -9.636 -4.726 1.00 88.50 108 ALA A CA 1
ATOM 868 C C . ALA A 1 108 ? 0.610 -8.937 -4.895 1.00 88.50 108 ALA A C 1
ATOM 870 O O . ALA A 1 108 ? -0.002 -8.979 -5.961 1.00 88.50 108 ALA A O 1
ATOM 871 N N . ASN A 1 109 ? 0.166 -8.228 -3.857 1.00 87.56 109 ASN A N 1
ATOM 872 C CA . ASN A 1 109 ? -1.075 -7.470 -3.894 1.00 87.56 109 ASN A CA 1
ATOM 873 C C . ASN A 1 109 ? -0.982 -6.230 -4.801 1.00 87.56 109 ASN A C 1
ATOM 875 O O . ASN A 1 109 ? -1.995 -5.828 -5.368 1.00 87.56 109 ASN A O 1
ATOM 879 N N . PHE A 1 110 ? 0.191 -5.606 -4.919 1.00 89.19 110 PHE A N 1
ATOM 880 C CA . PHE A 1 110 ? 0.450 -4.471 -5.804 1.00 89.19 110 PHE A CA 1
ATOM 881 C C . PHE A 1 110 ? 0.381 -4.899 -7.271 1.00 89.19 110 PHE A C 1
ATOM 883 O O . PHE A 1 110 ? -0.381 -4.296 -8.021 1.00 89.19 110 PHE A O 1
ATOM 890 N N . LEU A 1 111 ? 1.071 -5.981 -7.642 1.00 90.00 111 LEU A N 1
ATOM 891 C CA . LEU A 1 111 ? 1.031 -6.557 -8.993 1.00 90.00 111 LEU A CA 1
ATOM 892 C C . LEU A 1 111 ? -0.384 -7.016 -9.365 1.00 90.00 111 LEU A C 1
ATOM 894 O O . LEU A 1 111 ? -0.870 -6.755 -10.456 1.00 90.00 111 LEU A O 1
ATOM 898 N N . HIS A 1 112 ? -1.115 -7.619 -8.421 1.00 88.38 112 HIS A N 1
ATOM 899 C CA . HIS A 1 112 ? -2.509 -7.999 -8.658 1.00 88.38 112 HIS A CA 1
ATOM 900 C C . HIS A 1 112 ? -3.436 -6.797 -8.921 1.00 88.38 112 HIS A C 1
ATOM 902 O O . HIS A 1 112 ? -4.456 -6.934 -9.596 1.00 88.38 112 HIS A O 1
ATOM 908 N N . ARG A 1 113 ? -3.127 -5.621 -8.357 1.00 87.00 113 ARG A N 1
ATOM 909 C CA . ARG A 1 113 ? -3.927 -4.399 -8.535 1.00 87.00 113 ARG A CA 1
ATOM 910 C C . ARG A 1 113 ? -3.525 -3.575 -9.756 1.00 87.00 113 ARG A C 1
ATOM 912 O O . ARG A 1 113 ? -4.381 -2.834 -10.236 1.00 87.00 113 ARG A O 1
ATOM 919 N N . ASN A 1 114 ? -2.280 -3.701 -10.206 1.00 89.31 114 ASN A N 1
ATOM 920 C CA . ASN A 1 114 ? -1.685 -2.949 -11.308 1.00 89.31 114 ASN A CA 1
ATOM 921 C C . ASN A 1 114 ? -1.185 -3.964 -12.353 1.00 89.31 114 ASN A C 1
ATOM 923 O O . ASN A 1 114 ? 0.006 -4.274 -12.364 1.00 89.31 114 ASN A O 1
ATOM 927 N N . PRO A 1 115 ? -2.092 -4.550 -13.163 1.00 87.25 115 PRO A N 1
ATOM 928 C CA . PRO A 1 115 ? -1.748 -5.581 -14.146 1.00 87.25 115 PRO A CA 1
ATOM 929 C C . PRO A 1 115 ? -0.821 -5.078 -15.258 1.00 87.25 115 PRO A C 1
ATOM 931 O O . PRO A 1 115 ? -0.228 -5.881 -15.961 1.00 87.25 115 PRO A O 1
ATOM 934 N N . GLU A 1 116 ? -0.685 -3.763 -15.417 1.00 89.56 116 GLU A N 1
ATOM 935 C CA . GLU A 1 116 ? 0.301 -3.143 -16.295 1.00 89.56 116 GLU A CA 1
ATOM 936 C C . GLU A 1 116 ? 1.744 -3.310 -15.801 1.00 89.56 116 GLU A C 1
ATOM 938 O O . GLU A 1 116 ? 2.665 -3.018 -16.551 1.00 89.56 116 GLU A O 1
ATOM 943 N N . VAL A 1 117 ? 1.968 -3.753 -14.559 1.00 90.06 117 VAL A N 1
ATOM 944 C CA . VAL A 1 117 ? 3.304 -4.056 -14.033 1.00 90.06 117 VAL A CA 1
ATOM 945 C C . VAL A 1 117 ? 3.466 -5.559 -13.890 1.00 90.06 117 VAL A C 1
ATOM 947 O O . VAL A 1 117 ? 2.705 -6.212 -13.176 1.00 90.06 117 VAL A O 1
ATOM 950 N N . GLU A 1 118 ? 4.522 -6.095 -14.485 1.00 91.31 118 GLU A N 1
ATOM 951 C CA . GLU A 1 118 ? 4.863 -7.509 -14.397 1.00 91.31 118 GLU A CA 1
ATOM 952 C C . GLU A 1 118 ? 6.264 -7.718 -13.824 1.00 91.31 118 GLU A C 1
ATOM 954 O O . GLU A 1 118 ? 7.156 -6.876 -13.939 1.00 91.31 118 GLU A O 1
ATOM 959 N N . LEU A 1 119 ? 6.444 -8.869 -13.176 1.00 91.00 119 LEU A N 1
ATOM 960 C CA . LEU A 1 119 ? 7.750 -9.348 -12.743 1.00 91.00 119 LEU A CA 1
ATOM 961 C C . LEU A 1 119 ? 8.338 -10.208 -13.864 1.00 91.00 119 LEU A C 1
ATOM 963 O O . LEU A 1 119 ? 7.847 -11.308 -14.118 1.00 91.00 119 LEU A O 1
ATOM 967 N N . ALA A 1 120 ? 9.378 -9.706 -14.521 1.00 87.75 120 ALA A N 1
ATOM 968 C CA . ALA A 1 120 ? 10.067 -10.412 -15.590 1.00 87.75 120 ALA A CA 1
ATOM 969 C C . ALA A 1 120 ? 10.922 -11.577 -15.052 1.00 87.75 120 ALA A C 1
ATOM 971 O O . ALA A 1 120 ? 11.256 -11.648 -13.866 1.00 87.75 120 ALA A O 1
ATOM 972 N N . GLU A 1 121 ? 11.285 -12.514 -15.935 1.00 85.56 121 GLU A N 1
ATOM 973 C CA . GLU A 1 121 ? 12.056 -13.723 -15.583 1.00 85.56 121 GLU A CA 1
ATOM 974 C C . GLU A 1 121 ? 13.450 -13.417 -15.012 1.00 85.56 121 GLU A C 1
ATOM 976 O O . GLU A 1 121 ? 14.020 -14.223 -14.276 1.00 85.56 121 GLU A O 1
ATOM 981 N N . ASP A 1 122 ? 13.990 -12.243 -15.328 1.00 85.88 122 ASP A N 1
ATOM 982 C CA . ASP A 1 122 ? 15.257 -11.725 -14.814 1.00 85.88 122 ASP A CA 1
ATOM 983 C C . ASP A 1 122 ? 15.148 -11.136 -13.393 1.00 85.88 122 ASP A C 1
ATOM 985 O O . ASP A 1 122 ? 16.160 -10.751 -12.807 1.00 85.88 122 ASP A O 1
ATOM 989 N N . GLY A 1 123 ? 13.945 -11.123 -12.807 1.00 87.12 123 GLY A N 1
ATOM 990 C CA . GLY A 1 123 ? 13.684 -10.686 -11.436 1.00 87.12 123 GLY A CA 1
ATOM 991 C C . GLY A 1 123 ? 13.399 -9.191 -11.286 1.00 87.12 123 GLY A C 1
ATOM 992 O O . GLY A 1 123 ? 13.306 -8.711 -10.153 1.00 87.12 123 GLY A O 1
ATOM 993 N N . TYR A 1 1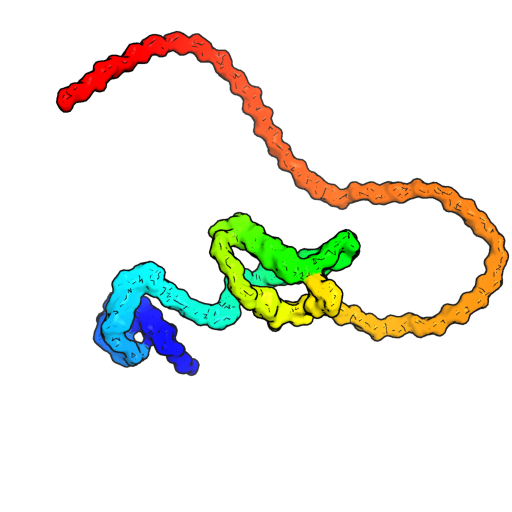24 ? 13.237 -8.463 -12.393 1.00 90.19 124 TYR A N 1
ATOM 994 C CA . TYR A 1 124 ? 12.950 -7.030 -12.393 1.00 90.19 124 TYR A CA 1
ATOM 995 C C . TYR A 1 124 ? 11.491 -6.716 -12.724 1.00 90.19 124 TYR A C 1
ATOM 997 O O . TYR A 1 124 ? 10.797 -7.485 -13.389 1.00 90.19 124 TYR A O 1
ATOM 1005 N N . LEU A 1 125 ? 11.022 -5.566 -12.246 1.00 89.88 125 LEU A N 1
ATOM 1006 C CA . LEU A 1 125 ? 9.699 -5.036 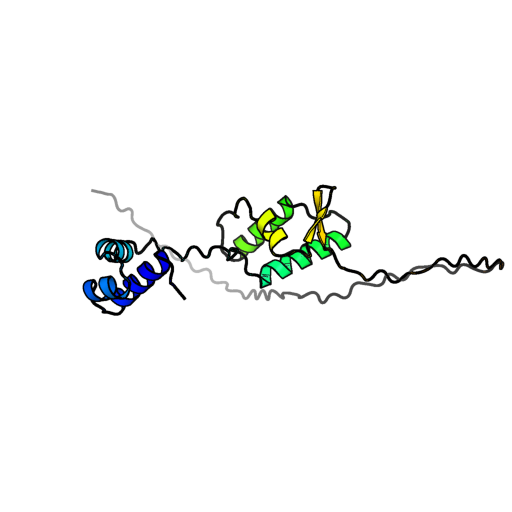-12.552 1.00 89.88 125 LEU A CA 1
ATOM 1007 C C . LEU A 1 125 ? 9.726 -4.302 -13.893 1.00 89.88 125 LEU A C 1
ATOM 1009 O O . LEU A 1 125 ? 10.625 -3.497 -14.133 1.00 89.88 125 LEU A O 1
ATOM 1013 N N . ARG A 1 126 ? 8.726 -4.562 -14.736 1.00 88.88 126 ARG A N 1
ATOM 1014 C CA . ARG A 1 126 ? 8.561 -3.932 -16.051 1.00 88.88 126 ARG A CA 1
ATOM 1015 C C . ARG A 1 126 ? 7.129 -3.488 -16.259 1.00 88.88 126 ARG A C 1
ATOM 1017 O O . ARG A 1 126 ? 6.212 -4.118 -15.730 1.00 88.88 126 ARG A O 1
ATOM 1024 N N . VAL A 1 127 ? 6.938 -2.424 -17.032 1.00 88.62 127 VAL A N 1
ATOM 1025 C CA . VAL A 1 127 ? 5.595 -1.966 -17.392 1.00 88.62 127 VAL A CA 1
ATOM 1026 C C . VAL A 1 127 ? 5.219 -2.521 -18.762 1.00 88.62 127 VAL A C 1
ATOM 1028 O O . VAL A 1 127 ? 5.801 -2.156 -19.783 1.00 88.62 127 VAL A O 1
ATOM 1031 N N . VAL A 1 128 ? 4.216 -3.396 -18.798 1.00 84.38 128 VAL A N 1
ATOM 1032 C CA . VAL A 1 128 ? 3.645 -3.924 -20.036 1.00 84.38 128 VAL A CA 1
ATOM 1033 C C . VAL A 1 128 ? 2.780 -2.838 -20.654 1.00 84.38 128 VAL A C 1
ATOM 1035 O O . VAL A 1 128 ? 1.608 -2.654 -20.326 1.00 84.38 128 VAL A O 1
ATOM 1038 N N . THR A 1 129 ? 3.387 -2.075 -21.553 1.00 72.88 129 THR A N 1
ATOM 1039 C CA . THR A 1 129 ? 2.636 -1.229 -22.473 1.00 72.88 129 THR A CA 1
ATOM 1040 C C . THR A 1 129 ? 2.244 -2.101 -23.659 1.00 72.88 129 THR A C 1
ATOM 1042 O O . THR A 1 129 ? 3.111 -2.626 -24.353 1.00 72.88 129 THR A O 1
ATOM 1045 N N . GLU A 1 130 ? 0.944 -2.300 -23.886 1.00 55.22 130 GLU A N 1
ATOM 1046 C CA . GLU A 1 130 ? 0.449 -2.845 -25.154 1.00 55.22 130 GLU A CA 1
ATOM 1047 C C . GLU A 1 130 ? 0.727 -1.808 -26.257 1.00 55.22 130 GLU A C 1
ATOM 1049 O O . GLU A 1 130 ? -0.151 -1.059 -26.687 1.00 55.22 130 GLU A O 1
ATOM 1054 N N . ALA A 1 131 ? 1.986 -1.697 -26.679 1.00 50.09 131 ALA A N 1
ATOM 1055 C CA . ALA A 1 131 ? 2.318 -1.099 -27.954 1.00 50.09 131 ALA A CA 1
ATOM 1056 C C . ALA A 1 131 ? 1.756 -2.048 -29.012 1.00 50.09 131 ALA A C 1
ATOM 1058 O O . ALA A 1 131 ? 2.186 -3.192 -29.122 1.00 50.09 131 ALA A O 1
ATOM 1059 N N . SER A 1 132 ? 0.734 -1.581 -29.728 1.00 39.91 132 SER A N 1
ATOM 1060 C CA . SER A 1 132 ? 0.238 -2.234 -30.931 1.00 39.91 132 SER A CA 1
ATOM 1061 C C . SER A 1 132 ? 1.418 -2.589 -31.829 1.00 39.91 132 SER A C 1
ATOM 1063 O O . SER A 1 132 ? 2.105 -1.702 -32.333 1.00 39.91 132 SER A O 1
ATOM 1065 N N . ASP A 1 133 ? 1.627 -3.888 -32.013 1.00 46.88 133 ASP A N 1
ATOM 1066 C CA . ASP A 1 133 ? 2.363 -4.441 -33.135 1.00 46.88 133 ASP A CA 1
ATOM 1067 C C . ASP A 1 133 ? 1.667 -3.983 -34.428 1.00 46.88 133 ASP A C 1
ATOM 1069 O O . ASP A 1 133 ? 0.724 -4.618 -34.903 1.00 46.88 133 ASP A O 1
ATOM 1073 N N . GLU A 1 134 ? 2.102 -2.862 -35.002 1.00 51.38 134 GLU A N 1
ATOM 1074 C CA . GLU A 1 134 ? 1.971 -2.649 -36.439 1.00 51.38 134 GLU A CA 1
ATOM 1075 C C . GLU A 1 134 ? 3.300 -3.020 -37.096 1.00 51.38 134 GLU A C 1
ATOM 1077 O O . GLU A 1 134 ? 4.341 -2.402 -36.879 1.00 51.38 134 GLU A O 1
ATOM 1082 N N . GLU A 1 135 ? 3.221 -4.101 -37.870 1.00 52.66 135 GLU A N 1
ATOM 1083 C CA . GLU A 1 135 ? 4.204 -4.602 -38.818 1.00 52.66 135 GLU A CA 1
ATOM 1084 C C . GLU A 1 135 ? 4.976 -3.481 -39.536 1.00 52.66 135 GLU A C 1
ATOM 1086 O O . GLU A 1 135 ? 4.434 -2.823 -40.424 1.00 52.66 135 GLU A O 1
ATOM 1091 N N . GLU A 1 136 ? 6.285 -3.367 -39.304 1.00 46.16 136 GLU A N 1
ATOM 1092 C CA . GLU A 1 136 ? 7.176 -2.877 -40.358 1.00 46.16 136 GLU A CA 1
ATOM 1093 C C . GLU A 1 136 ? 7.807 -4.083 -41.051 1.00 46.16 136 GLU A C 1
ATOM 1095 O O . GLU A 1 136 ? 8.889 -4.582 -40.731 1.00 46.16 136 GLU A O 1
ATOM 1100 N N . ALA A 1 137 ? 7.013 -4.608 -41.984 1.00 47.88 137 ALA A N 1
ATOM 1101 C CA . ALA A 1 137 ? 7.396 -5.620 -42.942 1.00 47.88 137 ALA A CA 1
ATOM 1102 C C . ALA A 1 137 ? 8.706 -5.233 -43.639 1.00 47.88 137 ALA A C 1
ATOM 1104 O O . ALA A 1 137 ? 8.882 -4.117 -44.131 1.00 47.88 137 ALA A O 1
ATOM 1105 N N . GLY A 1 138 ? 9.606 -6.210 -43.730 1.00 47.94 138 GLY A N 1
ATOM 1106 C CA . GLY A 1 138 ? 10.862 -6.085 -44.443 1.00 47.94 138 GLY A CA 1
ATOM 1107 C C . GLY A 1 138 ? 10.700 -5.492 -45.843 1.00 47.94 138 GLY A C 1
ATOM 1108 O O . GLY A 1 138 ? 10.000 -6.024 -46.706 1.00 47.94 138 GLY A O 1
ATOM 1109 N N . ARG A 1 139 ? 11.465 -4.435 -46.099 1.00 44.72 139 ARG A N 1
ATOM 1110 C CA . ARG A 1 139 ? 11.950 -4.108 -47.435 1.00 44.72 139 ARG A CA 1
ATOM 1111 C C . ARG A 1 139 ? 13.438 -3.816 -47.337 1.00 44.72 139 ARG A C 1
ATOM 1113 O O . ARG A 1 139 ? 13.866 -2.686 -47.146 1.00 44.72 139 ARG A O 1
ATOM 1120 N N . GLN A 1 140 ? 14.227 -4.878 -47.492 1.00 44.88 140 GLN A N 1
ATOM 1121 C CA . GLN A 1 140 ? 15.542 -4.747 -48.104 1.00 44.88 140 GLN A CA 1
ATOM 1122 C C . GLN A 1 140 ? 15.310 -4.135 -49.486 1.00 44.88 140 GLN A C 1
ATOM 1124 O O . GLN A 1 140 ? 14.816 -4.796 -50.398 1.00 44.88 140 GLN A O 1
ATOM 1129 N N . MET A 1 141 ? 15.578 -2.842 -49.607 1.00 45.25 141 MET A N 1
ATOM 1130 C CA . MET A 1 141 ? 15.764 -2.193 -50.889 1.00 45.25 141 MET A CA 1
ATOM 1131 C C . MET A 1 141 ? 17.253 -1.895 -50.968 1.00 45.25 141 MET A C 1
ATOM 1133 O O . MET A 1 141 ? 17.747 -0.953 -50.353 1.00 45.25 141 MET A O 1
ATOM 1137 N N . GLU A 1 142 ? 17.970 -2.792 -51.641 1.00 50.12 142 GLU A N 1
ATOM 1138 C CA . GLU A 1 142 ? 19.319 -2.535 -52.123 1.00 50.12 142 GLU A CA 1
ATOM 1139 C C . GLU A 1 142 ? 19.249 -1.290 -53.011 1.00 50.12 142 GLU A C 1
ATOM 1141 O O . GLU A 1 142 ? 18.651 -1.303 -54.088 1.00 50.12 142 GLU A O 1
ATOM 1146 N N . CYS A 1 143 ? 19.817 -0.197 -52.518 1.00 36.72 143 CYS A N 1
ATOM 1147 C CA . CYS A 1 143 ? 20.151 0.963 -53.320 1.00 36.72 143 CYS A CA 1
ATOM 1148 C C . CYS A 1 143 ? 21.667 1.108 -53.244 1.00 36.72 143 CYS A C 1
ATOM 1150 O O . CYS A 1 143 ? 22.195 1.803 -52.378 1.00 36.72 143 CYS A O 1
ATOM 1152 N N . ASP A 1 144 ? 22.352 0.409 -54.147 1.00 43.25 144 ASP A N 1
ATOM 1153 C CA . ASP A 1 144 ? 23.664 0.820 -54.628 1.00 43.25 144 ASP A CA 1
ATOM 1154 C C . ASP A 1 144 ? 23.564 2.271 -55.109 1.00 43.25 144 ASP A C 1
ATOM 1156 O O . ASP A 1 144 ? 22.831 2.549 -56.062 1.00 43.25 144 ASP A O 1
ATOM 1160 N N . SER A 1 145 ? 24.274 3.194 -54.462 1.00 46.06 145 SER A N 1
ATOM 1161 C CA . SER A 1 145 ? 24.769 4.425 -55.087 1.00 46.06 145 SER A CA 1
ATOM 1162 C C . SER A 1 145 ? 25.859 5.073 -54.232 1.00 46.06 145 SER A C 1
ATOM 1164 O O . SER A 1 145 ? 25.663 5.389 -53.061 1.00 46.06 145 SER A O 1
ATOM 1166 N N . ASP A 1 146 ? 26.993 5.229 -54.900 1.00 44.25 146 ASP A N 1
ATOM 1167 C CA . ASP A 1 146 ? 28.254 5.883 -54.581 1.00 44.25 146 ASP A CA 1
ATOM 1168 C C . ASP A 1 146 ? 28.237 7.195 -53.770 1.00 44.25 146 ASP A C 1
ATOM 1170 O O . ASP A 1 146 ? 27.356 8.041 -53.907 1.00 44.25 146 ASP A O 1
ATOM 1174 N N . ASP A 1 147 ? 29.329 7.344 -53.004 1.00 49.38 147 ASP A N 1
ATOM 1175 C CA . ASP A 1 147 ? 30.123 8.554 -52.727 1.00 49.38 147 ASP A CA 1
ATOM 1176 C C . ASP A 1 147 ? 29.392 9.905 -52.633 1.00 49.38 147 ASP A C 1
ATOM 1178 O O . ASP A 1 147 ? 29.079 10.521 -53.651 1.00 49.38 147 ASP A O 1
ATOM 1182 N N . SER A 1 148 ? 29.269 10.459 -51.416 1.00 45.44 148 SER A N 1
ATOM 1183 C CA . SER A 1 148 ? 29.836 11.786 -51.084 1.00 45.44 148 SER A CA 1
ATOM 1184 C C . SER A 1 148 ? 29.629 12.206 -49.614 1.00 45.44 148 SER A C 1
ATOM 1186 O O . SER A 1 148 ? 28.522 12.252 -49.094 1.00 45.44 148 SER A O 1
ATOM 1188 N N . GLU A 1 149 ? 30.753 12.585 -49.001 1.00 41.31 149 GLU A N 1
ATOM 1189 C CA . GLU A 1 149 ? 30.929 13.692 -48.047 1.00 41.31 149 GLU A CA 1
ATOM 1190 C C . GLU A 1 149 ? 30.270 13.633 -46.651 1.00 41.31 149 GLU A C 1
ATOM 1192 O O . GLU A 1 149 ? 29.108 13.951 -46.417 1.00 41.31 149 GLU A O 1
ATOM 1197 N N . ILE A 1 150 ? 31.135 13.371 -45.666 1.00 52.16 150 ILE A N 1
ATOM 1198 C CA . ILE A 1 150 ? 30.984 13.760 -44.259 1.00 52.16 150 ILE A CA 1
ATOM 1199 C C . ILE A 1 150 ? 30.869 15.292 -44.158 1.00 52.16 150 ILE A C 1
ATOM 1201 O O . ILE A 1 150 ? 31.720 15.991 -44.715 1.00 52.16 150 ILE A O 1
ATOM 1205 N N . PRO A 1 151 ? 29.989 15.817 -43.287 1.00 45.78 151 PRO A N 1
ATOM 1206 C CA . PRO A 1 151 ? 30.371 16.984 -42.508 1.00 45.78 151 PRO A CA 1
ATOM 1207 C C . PRO A 1 151 ? 30.366 16.716 -41.003 1.00 45.78 151 PRO A C 1
ATOM 1209 O O . PRO A 1 151 ? 29.518 16.043 -40.421 1.00 45.78 151 PRO A O 1
ATOM 1212 N N . ASN A 1 152 ? 31.400 17.289 -40.402 1.00 40.34 152 ASN A N 1
ATOM 1213 C CA . ASN A 1 152 ? 31.743 17.273 -38.999 1.00 40.34 152 ASN A CA 1
ATOM 1214 C C . ASN A 1 152 ? 30.748 18.032 -38.106 1.00 40.34 152 ASN A C 1
ATOM 1216 O O . ASN A 1 152 ? 30.198 19.068 -38.466 1.00 40.34 152 ASN A O 1
ATOM 1220 N N . SER A 1 153 ? 30.773 17.583 -36.853 1.00 39.81 153 SER A N 1
ATOM 1221 C CA . SER A 1 153 ? 30.761 18.366 -35.613 1.00 39.81 153 SER A CA 1
ATOM 1222 C C . SER A 1 153 ? 29.440 18.883 -35.042 1.00 39.81 153 SER A C 1
ATOM 1224 O O . SER A 1 153 ? 28.846 19.844 -35.514 1.00 39.81 153 SER A O 1
ATOM 1226 N N . LEU A 1 154 ? 29.124 18.268 -33.897 1.00 46.75 154 LEU A N 1
ATOM 1227 C CA . LEU A 1 154 ? 28.812 18.888 -32.608 1.00 46.75 154 LEU A CA 1
ATOM 1228 C C . LEU A 1 154 ? 27.832 20.066 -32.607 1.00 46.75 154 LEU A C 1
ATOM 1230 O O . LEU A 1 154 ? 28.213 21.221 -32.778 1.00 46.75 154 LEU A O 1
ATOM 1234 N N . VAL A 1 155 ? 26.627 19.773 -32.127 1.00 48.97 155 VAL A N 1
ATOM 1235 C CA . VAL A 1 155 ? 25.876 20.717 -31.298 1.00 48.97 155 VAL A CA 1
ATOM 1236 C C . VAL A 1 155 ? 25.458 19.976 -30.022 1.00 48.97 155 VAL A C 1
ATOM 1238 O O . VAL A 1 155 ? 24.750 18.975 -30.126 1.00 48.97 155 VAL A O 1
ATOM 1241 N N . PRO A 1 156 ? 25.885 20.390 -28.815 1.00 46.62 156 PRO A N 1
ATOM 1242 C CA . PRO A 1 156 ? 25.269 19.904 -27.591 1.00 46.62 156 PRO A CA 1
ATOM 1243 C C . PRO A 1 156 ? 23.927 20.627 -27.431 1.00 46.62 156 PRO A C 1
ATOM 1245 O O . PRO A 1 156 ? 23.895 21.848 -27.275 1.00 46.62 156 PRO A O 1
ATOM 1248 N N . PHE A 1 157 ? 22.813 19.894 -27.484 1.00 38.44 157 PHE A N 1
ATOM 1249 C CA . PHE A 1 157 ? 21.519 20.465 -27.117 1.00 38.44 157 PHE A CA 1
ATOM 1250 C C . PHE A 1 157 ? 21.443 20.517 -25.591 1.00 38.44 157 PHE A C 1
ATOM 1252 O O . PHE A 1 157 ? 21.304 19.507 -24.901 1.00 38.44 157 PHE A O 1
ATOM 1259 N N . ILE A 1 158 ? 21.659 21.721 -25.077 1.00 43.38 158 ILE A N 1
ATOM 1260 C CA . ILE A 1 158 ? 21.653 22.058 -23.663 1.00 43.38 158 ILE A CA 1
ATOM 1261 C C . ILE A 1 158 ? 20.229 21.910 -23.116 1.00 43.38 158 ILE A C 1
ATOM 1263 O O . ILE A 1 158 ? 19.275 22.475 -23.642 1.00 43.38 158 ILE A O 1
ATOM 1267 N N . SER A 1 159 ? 20.148 21.143 -22.030 1.00 45.81 159 SER A N 1
ATOM 1268 C CA . SER A 1 159 ? 19.173 21.204 -20.938 1.00 45.81 159 SER A CA 1
ATOM 1269 C C . SER A 1 159 ? 18.389 22.521 -20.827 1.00 45.81 159 SER A C 1
ATOM 1271 O O . SER A 1 159 ? 18.975 23.573 -20.579 1.00 45.81 159 SER A O 1
ATOM 1273 N N . GLN A 1 160 ? 17.058 22.446 -20.881 1.00 46.59 160 GLN A N 1
ATOM 1274 C CA . GLN A 1 160 ? 16.164 23.457 -20.307 1.00 46.59 160 GLN A CA 1
ATOM 1275 C C . GLN A 1 160 ? 15.034 22.767 -19.532 1.00 46.59 160 GLN A C 1
ATOM 1277 O O . GLN A 1 160 ? 13.891 22.690 -19.971 1.00 46.59 160 GLN A O 1
ATOM 1282 N N . PHE A 1 161 ? 15.376 22.264 -18.346 1.00 46.50 161 PHE A N 1
ATOM 1283 C CA . PHE A 1 161 ? 14.428 22.209 -17.235 1.00 46.50 161 PHE A CA 1
ATOM 1284 C C . PHE A 1 161 ? 14.414 23.580 -16.539 1.00 46.50 161 PHE A C 1
ATOM 1286 O O . PHE A 1 161 ? 15.486 24.163 -16.352 1.00 46.50 161 PHE A O 1
ATOM 1293 N N . PRO A 1 162 ? 13.255 24.097 -16.101 1.00 46.34 162 PRO A N 1
ATOM 1294 C CA . PRO A 1 162 ? 13.225 25.198 -15.150 1.00 46.34 162 PRO A CA 1
ATOM 1295 C C . PRO A 1 162 ? 13.742 24.705 -13.790 1.00 46.34 162 PRO A C 1
ATOM 1297 O O . PRO A 1 162 ? 13.114 23.882 -13.124 1.00 46.34 162 PRO A O 1
ATOM 1300 N N . ILE A 1 163 ? 14.909 25.209 -13.390 1.00 43.16 163 ILE A N 1
ATOM 1301 C CA . ILE A 1 163 ? 15.415 25.122 -12.020 1.00 43.16 163 ILE A CA 1
ATOM 1302 C C . ILE A 1 163 ? 14.546 26.055 -11.170 1.00 43.16 163 ILE A C 1
ATOM 1304 O O . ILE A 1 163 ? 14.557 27.268 -11.371 1.00 43.16 163 ILE A O 1
ATOM 1308 N N . LEU A 1 164 ? 13.788 25.494 -10.226 1.00 40.88 164 LEU A N 1
ATOM 1309 C CA . LEU A 1 164 ? 13.229 26.258 -9.113 1.00 40.88 164 LEU A CA 1
ATOM 1310 C C . LEU A 1 164 ? 14.397 26.680 -8.218 1.00 40.88 164 LEU A C 1
ATOM 1312 O O . LEU A 1 164 ? 14.905 25.890 -7.424 1.00 40.88 164 LEU A O 1
ATOM 1316 N N . VAL A 1 165 ? 14.847 27.919 -8.396 1.00 43.34 165 VAL A N 1
ATOM 1317 C CA . VAL A 1 165 ? 15.726 28.597 -7.447 1.00 43.34 165 VAL A CA 1
ATOM 1318 C C . VAL A 1 165 ? 14.881 28.907 -6.215 1.00 43.34 165 VAL A C 1
ATOM 1320 O O . VAL A 1 165 ? 13.950 29.705 -6.271 1.00 43.34 165 VAL A O 1
ATOM 1323 N N . VAL A 1 166 ? 15.177 28.224 -5.112 1.00 45.28 166 VAL A N 1
ATOM 1324 C CA . VAL A 1 166 ? 14.793 28.673 -3.774 1.00 45.28 166 VAL A CA 1
ATOM 1325 C C . VAL A 1 166 ? 15.784 29.774 -3.417 1.00 45.28 166 VAL A C 1
ATOM 1327 O O . VAL A 1 166 ? 16.927 29.486 -3.065 1.00 45.28 166 VAL A O 1
ATOM 1330 N N . GLU A 1 167 ? 15.374 31.029 -3.574 1.00 46.75 167 GLU A N 1
ATOM 1331 C CA . GLU A 1 167 ? 16.100 32.155 -2.995 1.00 46.75 167 GLU A CA 1
ATOM 1332 C C . GLU A 1 167 ? 15.901 32.098 -1.476 1.00 46.75 167 GLU A C 1
ATOM 1334 O O . GLU A 1 167 ? 14.803 32.292 -0.957 1.00 46.75 167 GLU A O 1
ATOM 1339 N N . GLN A 1 168 ? 16.970 31.733 -0.768 1.00 47.66 168 GLN A N 1
ATOM 1340 C CA . GLN A 1 168 ? 17.114 32.053 0.643 1.00 47.66 168 GLN A CA 1
ATOM 1341 C C . GLN A 1 168 ? 17.522 33.523 0.725 1.00 47.66 168 GLN A C 1
ATOM 1343 O O . GLN A 1 168 ? 18.672 33.861 0.454 1.00 47.66 168 GLN A O 1
ATOM 1348 N N . GLU A 1 169 ? 16.581 34.387 1.090 1.00 45.50 169 GLU A N 1
ATOM 1349 C CA . GLU A 1 169 ? 16.904 35.729 1.565 1.00 45.50 169 GLU A CA 1
ATOM 1350 C C . GLU A 1 169 ? 17.457 35.602 2.988 1.00 45.50 169 GLU A C 1
ATOM 1352 O O . GLU A 1 169 ? 16.737 35.370 3.959 1.00 45.50 169 GLU A O 1
ATOM 1357 N N . SER A 1 170 ? 18.782 35.668 3.085 1.00 48.78 170 SER A N 1
ATOM 1358 C CA . SER A 1 170 ? 19.496 35.998 4.309 1.00 48.78 170 SER A CA 1
ATOM 1359 C C . SER A 1 170 ? 19.577 37.521 4.415 1.00 48.78 170 SER A C 1
ATOM 1361 O O . SER A 1 170 ? 20.388 38.135 3.720 1.00 48.78 170 SER A O 1
ATOM 1363 N N . GLU A 1 171 ? 18.758 38.119 5.276 1.00 50.66 171 GLU A N 1
ATOM 1364 C CA . GLU A 1 171 ? 18.992 39.474 5.775 1.00 50.66 171 GLU A CA 1
ATOM 1365 C C . GLU A 1 171 ? 19.711 39.376 7.123 1.00 50.66 171 GLU A C 1
ATOM 1367 O O . GLU A 1 171 ? 19.148 39.017 8.156 1.00 50.66 171 GLU A O 1
ATOM 1372 N N . ASP A 1 172 ? 21.013 39.620 7.027 1.00 49.19 172 ASP A N 1
ATOM 1373 C CA . ASP A 1 172 ? 21.923 40.016 8.088 1.00 49.19 172 ASP A CA 1
ATOM 1374 C C . ASP A 1 172 ? 21.656 41.508 8.352 1.00 49.19 172 ASP A C 1
ATOM 1376 O O . ASP A 1 172 ? 21.959 42.342 7.496 1.00 49.19 172 ASP A O 1
ATOM 1380 N N . ASP A 1 173 ? 21.027 41.846 9.480 1.00 51.94 173 ASP A N 1
ATOM 1381 C CA . ASP A 1 173 ? 21.006 43.222 9.983 1.00 51.94 173 ASP A CA 1
ATOM 1382 C C . ASP A 1 173 ? 21.468 43.234 11.440 1.00 51.94 173 ASP A C 1
ATOM 1384 O O . ASP A 1 173 ? 21.010 42.463 12.289 1.00 51.94 173 ASP A O 1
ATOM 1388 N N . GLY A 1 174 ? 22.476 44.064 11.675 1.00 50.78 174 GLY A N 1
ATOM 1389 C CA . GLY A 1 174 ? 23.310 44.047 12.856 1.00 50.78 174 GLY A CA 1
ATOM 1390 C C . GLY A 1 174 ? 22.647 44.671 14.076 1.00 50.78 174 GLY A C 1
ATOM 1391 O O . GLY A 1 174 ? 21.916 45.656 14.000 1.00 50.78 174 GLY A O 1
ATOM 1392 N N . SER A 1 175 ? 23.022 44.151 15.237 1.00 50.28 175 SER A N 1
ATOM 1393 C CA . SER A 1 175 ? 22.946 44.891 16.489 1.00 50.28 175 SER A CA 1
ATOM 1394 C C . SER A 1 175 ? 24.174 44.560 17.332 1.00 50.28 175 SER A C 1
ATOM 1396 O O . SER A 1 175 ? 24.215 43.545 18.030 1.00 50.28 175 SER A O 1
ATOM 1398 N N . ASP A 1 176 ? 25.183 45.426 17.228 1.00 53.69 176 ASP A N 1
ATOM 1399 C CA . ASP A 1 176 ? 25.999 45.805 18.380 1.00 53.69 176 ASP A CA 1
ATOM 1400 C C . ASP A 1 176 ? 25.045 46.221 19.507 1.00 53.69 176 ASP A C 1
ATOM 1402 O O . ASP A 1 176 ? 24.187 47.063 19.264 1.00 53.69 176 ASP A O 1
ATOM 1406 N N . GLU A 1 177 ? 25.181 45.629 20.692 1.00 59.75 177 GLU A N 1
ATOM 1407 C CA . GLU A 1 177 ? 25.216 46.328 21.986 1.00 59.75 177 GLU A CA 1
ATOM 1408 C C . GLU A 1 177 ? 25.761 45.340 23.025 1.00 59.75 177 GLU A C 1
ATOM 1410 O O . GLU A 1 177 ? 25.166 44.308 23.342 1.00 59.75 177 GLU A O 1
ATOM 1415 N N . ALA A 1 178 ? 26.968 45.642 23.498 1.00 54.88 178 ALA A N 1
ATOM 1416 C CA . ALA A 1 178 ? 27.503 45.089 24.723 1.00 54.88 178 ALA A CA 1
ATOM 1417 C C . ALA A 1 178 ? 26.835 45.831 25.881 1.00 54.88 178 ALA A C 1
ATOM 1419 O O . ALA A 1 178 ? 27.013 47.039 25.996 1.00 54.88 178 ALA A O 1
ATOM 1420 N N . ASP A 1 179 ? 26.119 45.106 26.735 1.00 56.91 179 ASP A N 1
ATOM 1421 C CA . ASP A 1 179 ? 25.737 45.595 28.054 1.00 56.91 179 ASP A CA 1
ATOM 1422 C C . ASP A 1 179 ? 26.032 44.515 29.098 1.00 56.91 179 ASP A C 1
ATOM 1424 O O . ASP A 1 179 ? 25.513 43.395 29.065 1.00 56.91 179 ASP A O 1
ATOM 1428 N N . ASP A 1 180 ? 26.928 44.891 30.005 1.00 54.69 180 ASP A N 1
ATOM 1429 C CA . ASP A 1 180 ? 27.274 44.210 31.240 1.00 54.69 180 ASP A CA 1
ATOM 1430 C C . ASP A 1 180 ? 26.035 44.059 32.130 1.00 54.69 180 ASP A C 1
ATOM 1432 O O . ASP A 1 180 ? 25.430 45.058 32.513 1.00 54.69 180 ASP A O 1
ATOM 1436 N N . LEU A 1 181 ? 25.707 42.835 32.554 1.00 56.97 181 LEU A N 1
ATOM 1437 C CA . LEU A 1 181 ? 24.896 42.617 33.754 1.00 56.97 181 LEU A CA 1
ATOM 1438 C C . LEU A 1 181 ? 25.416 41.416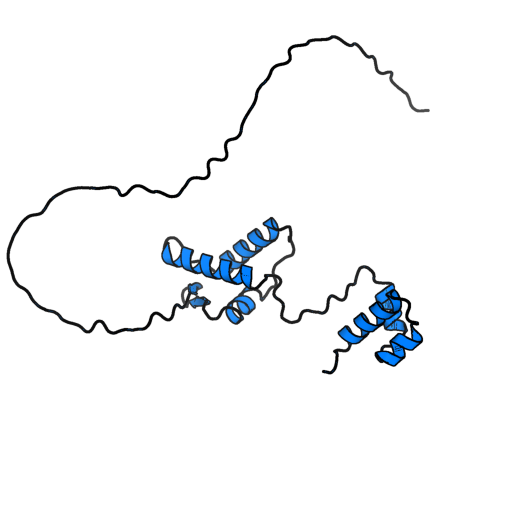 34.549 1.00 56.97 181 LEU A C 1
ATOM 1440 O O . LEU A 1 181 ? 25.139 40.256 34.240 1.00 56.97 181 LEU A O 1
ATOM 1444 N N . ASP A 1 182 ? 26.142 41.739 35.618 1.00 54.94 182 ASP A N 1
ATOM 1445 C CA . ASP A 1 182 ? 26.347 40.890 36.786 1.00 54.94 182 ASP A CA 1
ATOM 1446 C C . ASP A 1 182 ? 24.993 40.484 37.385 1.00 54.94 182 ASP A C 1
ATOM 1448 O O . ASP A 1 182 ? 24.228 41.338 37.837 1.00 54.94 182 ASP A O 1
ATOM 1452 N N . VAL A 1 183 ? 24.713 39.181 37.463 1.00 54.41 183 VAL A N 1
ATOM 1453 C CA . VAL A 1 183 ? 23.726 38.647 38.411 1.00 54.41 183 VAL A CA 1
ATOM 1454 C C . VAL A 1 183 ? 24.275 37.365 39.028 1.00 54.41 183 VAL A C 1
ATOM 1456 O O . VAL A 1 183 ? 24.238 36.282 38.442 1.00 54.41 183 VAL A O 1
ATOM 1459 N N . GLU A 1 184 ? 24.784 37.517 40.248 1.00 54.81 184 GLU A N 1
ATOM 1460 C CA . GLU A 1 184 ? 25.005 36.436 41.200 1.00 54.81 184 GLU A CA 1
ATOM 1461 C C . GLU A 1 184 ? 23.700 35.648 41.385 1.00 54.81 184 GLU A C 1
ATOM 1463 O O . GLU A 1 184 ? 22.650 36.219 41.681 1.00 54.81 184 GLU A O 1
ATOM 1468 N N . THR A 1 185 ? 23.751 34.326 41.223 1.00 56.25 185 THR A N 1
ATOM 1469 C CA . THR A 1 185 ? 22.661 33.447 41.657 1.00 56.25 185 THR A CA 1
ATOM 1470 C C . THR A 1 185 ? 23.156 32.575 42.798 1.00 56.25 185 THR A C 1
ATOM 1472 O O . THR A 1 185 ? 24.069 31.763 42.656 1.00 56.25 185 THR A O 1
ATOM 1475 N N . GLU A 1 186 ? 22.563 32.840 43.961 1.00 57.19 186 GLU A N 1
ATOM 1476 C CA . GLU A 1 186 ? 22.818 32.186 45.234 1.00 57.19 186 GLU A CA 1
ATOM 1477 C C . GLU A 1 186 ? 22.594 30.673 45.171 1.00 57.19 186 GLU A C 1
ATOM 1479 O O . GLU A 1 186 ? 21.622 30.154 44.617 1.00 57.19 186 GLU A O 1
ATOM 1484 N N . VAL A 1 187 ? 23.517 29.987 45.834 1.00 51.72 187 VAL A N 1
ATOM 1485 C CA . VAL A 1 187 ? 23.453 28.589 46.236 1.00 51.72 187 VAL A CA 1
ATOM 1486 C C . VAL A 1 187 ? 22.298 28.407 47.221 1.00 51.72 187 VAL A C 1
ATOM 1488 O O . VAL A 1 187 ? 22.289 29.019 48.286 1.00 51.72 187 VAL A O 1
ATOM 1491 N N . ILE A 1 188 ? 21.356 27.518 46.909 1.00 55.38 188 ILE A N 1
ATOM 1492 C CA . ILE A 1 188 ? 20.389 27.011 47.888 1.00 55.38 188 ILE A CA 1
ATOM 1493 C C . ILE A 1 188 ? 20.827 25.595 48.274 1.00 55.38 188 ILE A C 1
ATOM 1495 O O . ILE A 1 188 ? 20.761 24.669 47.465 1.00 55.38 188 ILE A O 1
ATOM 1499 N N . GLU A 1 189 ? 21.305 25.444 49.511 1.00 53.06 189 GLU A N 1
ATOM 1500 C CA . GLU A 1 189 ? 21.552 24.146 50.146 1.00 53.06 189 GLU A CA 1
ATOM 1501 C C . GLU A 1 189 ? 20.231 23.444 50.515 1.00 53.06 189 GLU A C 1
ATOM 1503 O O . GLU A 1 189 ? 19.261 24.106 50.896 1.00 53.06 189 GLU A O 1
ATOM 1508 N N . PRO A 1 190 ? 20.181 22.102 50.462 1.00 59.94 190 PRO A N 1
ATOM 1509 C CA . PRO A 1 190 ? 19.045 21.335 50.955 1.00 59.94 190 PRO A CA 1
ATOM 1510 C C . PRO A 1 190 ? 19.130 21.105 52.474 1.00 59.94 190 PRO A C 1
ATOM 1512 O O . PRO A 1 190 ? 20.190 20.753 52.997 1.00 59.94 190 PRO A O 1
ATOM 1515 N N . GLN A 1 191 ? 17.991 21.236 53.163 1.00 54.81 191 GLN A N 1
ATOM 1516 C CA . GLN A 1 191 ? 17.746 20.613 54.471 1.00 54.81 191 GLN A CA 1
ATOM 1517 C C . GLN A 1 191 ? 16.896 19.355 54.317 1.00 54.81 191 GLN A C 1
ATOM 1519 O O . GLN A 1 191 ? 15.975 19.373 53.467 1.00 54.81 191 GLN A O 1
#